Protein AF-A0A9E1UQ75-F1 (afdb_monomer_lite)

Sequence (267 aa):
GDRTPFYSMSYWTMFTHRLVRDGRNGRGNSAPRSVGASASPLMKVLAGHQGRVKVSKREKRIVRLWIESGAAYPGTYGALGSGMVAVKYPQETMKRRCASCHTAREKSYRNVKKNAFYYQFGTRKPPQPLLDDPNDIILLRHLAYFQLGESRLYQSLCNMDHPEESLLLLAPLAKSAGGLQLCGGQPVFQSKSDPDYQRILRTIQAAAQELRDKKRFDMPGFRPNRFYIREMQNYGLLPADLTPATPVDPYATDQAYWETFRYLPKQ

Foldseek 3Di:
DFDFLQAGLVVCVCQLQQQAFQPLADDDPDDPQCGAPSVGVVLVCLVPPPDPDNQDPVNSVVVRVCSVVRVDRDPFPLQVVALRFFQDAPQVLCCVLACVQFFDPDDAPPLDDPPAGWGHDPDFDDTDGQDGDPPPPSVVCCVVNPHGNHDDRCSSQAGLVDRCNRVVLQCQEDVVQVHDVNRPNHHSHPHCPPPSSVVRSVSSPVSSVVSVVRDGLVDPQHDGDPVLQVVLVVVVLDPPPDDPPDGDDRNVSVVVVVVVVDDDDDD

pLDDT: mean 92.67, std 6.37, range [63.53, 98.88]

Secondary structure (DSSP, 8-state):
--B-SSSBHHHHHHHHTT---SSTTSSS-PPTTSSSGGG-HHHHHHHH--SS-PPPHHHHHHHHHHHHTT--S-SSGGGTTSS-------HHHHHHHHHHHHB-SS--SSSPPTTPPEE--SSPSSPEE----TT-HHHHHHHHTPPTTSPPPGGGG--SSSGGG-HHHHTTB-GGGT----STTS-SBSSTT-HHHHHHHHHHHHHHHHHHHH--TTSTT----HHHHHHHHHTTSS-TT--TTS---HHHHHHHHHHTT------

Structure (mmCIF, N/CA/C/O backbone):
data_AF-A0A9E1UQ75-F1
#
_entry.id   AF-A0A9E1UQ75-F1
#
loop_
_atom_site.group_PDB
_atom_site.id
_atom_site.type_symbol
_atom_site.label_atom_id
_atom_site.label_alt_id
_atom_site.label_comp_id
_atom_site.label_asym_id
_atom_site.label_entity_id
_atom_site.label_seq_id
_atom_site.pdbx_PDB_ins_code
_atom_site.Cartn_x
_atom_site.Cartn_y
_atom_site.Cartn_z
_atom_site.occupancy
_atom_site.B_iso_or_equiv
_atom_site.auth_seq_id
_atom_site.auth_comp_id
_atom_site.auth_asym_id
_atom_site.auth_atom_id
_atom_site.pdbx_PDB_model_num
ATOM 1 N N . GLY A 1 1 ? 4.000 -11.512 0.548 1.00 86.19 1 GLY A N 1
ATOM 2 C CA . GLY A 1 1 ? 2.953 -11.101 1.492 1.00 86.19 1 GLY A CA 1
ATOM 3 C C . GLY A 1 1 ? 1.861 -10.430 0.711 1.00 86.19 1 GLY A C 1
ATOM 4 O O . GLY A 1 1 ? 2.165 -9.860 -0.334 1.00 86.19 1 GLY A O 1
ATOM 5 N N . ASP A 1 2 ? 0.644 -10.516 1.220 1.00 96.12 2 ASP A N 1
ATOM 6 C CA . ASP A 1 2 ? -0.557 -10.202 0.457 1.00 96.12 2 ASP A CA 1
ATOM 7 C C . ASP A 1 2 ? -0.620 -8.759 -0.040 1.00 96.12 2 ASP A C 1
ATOM 9 O O . ASP A 1 2 ? 0.030 -7.844 0.489 1.00 96.12 2 ASP A O 1
ATOM 13 N N . ARG A 1 3 ? -1.409 -8.552 -1.088 1.00 96.81 3 ARG A N 1
ATOM 14 C CA . ARG A 1 3 ? -1.596 -7.265 -1.748 1.00 96.81 3 ARG A CA 1
ATOM 15 C C . ARG A 1 3 ? -2.565 -6.393 -0.957 1.00 96.81 3 ARG A C 1
ATOM 17 O O . ARG A 1 3 ? -3.625 -6.834 -0.535 1.00 96.81 3 ARG A O 1
ATOM 24 N N . THR A 1 4 ? -2.212 -5.121 -0.810 1.00 96.44 4 THR A N 1
ATOM 25 C CA . THR A 1 4 ? -3.160 -4.040 -0.492 1.00 96.44 4 THR A CA 1
ATOM 26 C C . THR A 1 4 ? -3.390 -3.204 -1.760 1.00 96.44 4 THR A C 1
ATOM 28 O O . THR A 1 4 ? -2.632 -3.369 -2.727 1.00 96.44 4 THR A O 1
ATOM 31 N N . PRO A 1 5 ? -4.359 -2.271 -1.759 1.00 95.69 5 PRO A N 1
ATOM 32 C CA . PRO A 1 5 ? -4.658 -1.360 -2.869 1.00 95.69 5 PRO A CA 1
ATOM 33 C C . PRO A 1 5 ? -3.465 -0.703 -3.578 1.00 95.69 5 PRO A C 1
ATOM 35 O O . PRO A 1 5 ? -3.510 -0.500 -4.789 1.00 95.69 5 PRO A O 1
ATOM 38 N N . PHE A 1 6 ? -2.393 -0.376 -2.843 1.00 92.88 6 PHE A N 1
ATOM 39 C CA . PHE A 1 6 ? -1.239 0.362 -3.384 1.00 92.88 6 PHE A CA 1
ATOM 40 C C . PHE A 1 6 ? 0.079 -0.405 -3.262 1.00 92.88 6 PHE A C 1
ATOM 42 O O . PHE A 1 6 ? 0.804 -0.541 -4.243 1.00 92.88 6 PHE A O 1
ATOM 49 N N . TYR A 1 7 ? 0.373 -0.945 -2.075 1.00 93.69 7 TYR A N 1
ATOM 50 C CA . TYR A 1 7 ? 1.593 -1.715 -1.798 1.00 93.69 7 TYR A CA 1
ATOM 51 C C . TYR A 1 7 ? 1.257 -3.090 -1.215 1.00 93.69 7 TYR A C 1
ATOM 53 O O . TYR A 1 7 ? 0.100 -3.383 -0.927 1.00 93.69 7 TYR A O 1
ATOM 61 N N . SER A 1 8 ? 2.239 -3.958 -1.001 1.00 95.00 8 SER A N 1
ATOM 62 C CA . SER A 1 8 ? 2.000 -5.193 -0.247 1.00 95.00 8 SER A CA 1
ATOM 63 C C . SER A 1 8 ? 1.909 -4.914 1.255 1.00 95.00 8 SER A C 1
ATOM 65 O O . SER A 1 8 ? 2.477 -3.944 1.768 1.00 95.00 8 SER A O 1
ATOM 67 N N . MET A 1 9 ? 1.235 -5.801 1.984 1.00 95.00 9 MET A N 1
ATOM 68 C CA . MET A 1 9 ? 1.159 -5.777 3.448 1.00 95.00 9 MET A CA 1
ATOM 69 C C . MET A 1 9 ? 2.552 -5.801 4.086 1.00 95.00 9 MET A C 1
ATOM 71 O O . MET A 1 9 ? 2.808 -5.110 5.075 1.00 95.00 9 MET A O 1
ATOM 75 N N . SER A 1 10 ? 3.481 -6.558 3.495 1.00 93.25 10 SER A N 1
ATOM 76 C CA . SER A 1 10 ? 4.871 -6.638 3.952 1.00 93.25 10 SER A CA 1
ATOM 77 C C . SER A 1 10 ? 5.616 -5.315 3.750 1.00 93.25 10 SER A C 1
ATOM 79 O O . SER A 1 10 ? 6.333 -4.886 4.654 1.00 93.25 10 SER A O 1
ATOM 81 N N . TYR A 1 11 ? 5.412 -4.636 2.614 1.00 93.81 11 TYR A N 1
ATOM 82 C CA . TYR A 1 11 ? 6.004 -3.318 2.375 1.00 93.81 11 TYR A CA 1
ATOM 83 C C . TYR A 1 11 ? 5.466 -2.295 3.379 1.00 93.81 11 TYR A C 1
ATOM 85 O O . TYR A 1 11 ? 6.245 -1.671 4.092 1.00 93.81 11 TYR A O 1
ATOM 93 N N . TRP A 1 12 ? 4.143 -2.198 3.552 1.00 93.12 12 TRP A N 1
ATOM 94 C CA . TRP A 1 12 ? 3.568 -1.314 4.572 1.00 93.12 12 TRP A CA 1
ATOM 95 C C . TRP A 1 12 ? 4.116 -1.602 5.970 1.00 93.12 12 TRP A C 1
ATOM 97 O O . TRP A 1 12 ? 4.528 -0.678 6.666 1.00 93.12 12 TRP A O 1
ATOM 107 N N . THR A 1 13 ? 4.197 -2.874 6.361 1.00 92.00 13 THR A N 1
ATOM 108 C CA . THR A 1 13 ? 4.739 -3.277 7.665 1.00 92.00 13 THR A CA 1
ATOM 109 C C . THR A 1 13 ? 6.172 -2.782 7.864 1.00 92.00 13 THR A C 1
ATOM 111 O O . THR A 1 13 ? 6.457 -2.149 8.881 1.00 92.00 13 THR A O 1
ATOM 114 N N . MET A 1 14 ? 7.072 -2.992 6.896 1.00 92.00 14 MET A N 1
ATOM 115 C CA . MET A 1 14 ? 8.464 -2.535 7.019 1.00 92.00 14 MET A CA 1
ATOM 116 C C . MET A 1 14 ? 8.563 -1.024 7.256 1.00 92.00 14 MET A C 1
ATOM 118 O O . MET A 1 14 ? 9.338 -0.571 8.100 1.00 92.00 14 MET A O 1
ATOM 122 N N . PHE A 1 15 ? 7.747 -0.245 6.552 1.00 90.19 15 PHE A N 1
ATOM 123 C CA . PHE A 1 15 ? 7.820 1.213 6.550 1.00 90.19 15 PHE A CA 1
ATOM 124 C C . PHE A 1 15 ? 7.085 1.845 7.746 1.00 90.19 15 PHE A C 1
ATOM 126 O O . PHE A 1 15 ? 7.605 2.755 8.397 1.00 90.19 15 PHE A O 1
ATOM 133 N N . THR A 1 16 ? 5.926 1.307 8.133 1.00 89.56 16 THR A N 1
ATOM 134 C CA . THR A 1 16 ? 5.195 1.716 9.347 1.00 89.56 16 THR A CA 1
ATOM 135 C C . THR A 1 16 ? 5.951 1.366 10.634 1.00 89.56 16 THR A C 1
ATOM 137 O O . THR A 1 16 ? 5.783 2.042 11.650 1.00 89.56 16 THR A O 1
ATOM 140 N N . HIS A 1 17 ? 6.810 0.345 10.611 1.00 90.81 17 HIS A N 1
ATOM 141 C CA . HIS A 1 17 ? 7.647 -0.039 11.753 1.00 90.81 17 HIS A CA 1
ATOM 142 C C . HIS A 1 17 ? 9.096 0.465 11.664 1.00 90.81 17 HIS A C 1
ATOM 144 O O . HIS A 1 17 ? 9.914 0.088 12.500 1.00 90.81 17 HIS A O 1
ATOM 150 N N . ARG A 1 18 ? 9.418 1.350 10.705 1.00 91.00 18 ARG A N 1
ATOM 151 C CA . ARG A 1 18 ? 10.757 1.959 10.547 1.00 91.00 18 ARG A CA 1
ATOM 152 C C . ARG A 1 18 ? 11.891 0.927 10.419 1.00 91.00 18 ARG A C 1
ATOM 154 O O . ARG A 1 18 ? 12.998 1.153 10.904 1.00 91.00 18 ARG A O 1
ATOM 161 N N . LEU A 1 19 ? 11.625 -0.213 9.778 1.00 93.19 19 LEU A N 1
ATOM 162 C CA . LEU A 1 19 ? 12.628 -1.266 9.574 1.00 93.19 19 LEU A CA 1
ATOM 163 C C . LEU A 1 19 ? 13.651 -0.905 8.489 1.00 93.19 19 LEU A C 1
ATOM 165 O O . LEU A 1 19 ? 14.758 -1.443 8.488 1.00 93.19 19 LEU A O 1
ATOM 169 N N . VAL A 1 20 ? 13.300 0.022 7.602 1.00 93.44 20 VAL A N 1
ATOM 170 C CA . VAL A 1 20 ? 14.161 0.558 6.543 1.00 93.44 20 VAL A CA 1
ATOM 171 C C . VAL A 1 20 ? 14.475 2.020 6.854 1.00 93.44 20 VAL A C 1
ATOM 173 O O . VAL A 1 20 ? 13.600 2.745 7.311 1.00 93.44 20 VAL A O 1
ATOM 176 N N . ARG A 1 21 ? 15.714 2.465 6.631 1.00 90.56 21 ARG A N 1
ATOM 177 C CA . ARG A 1 21 ? 16.134 3.868 6.745 1.00 90.56 21 ARG A CA 1
ATOM 178 C C . ARG A 1 21 ? 16.587 4.385 5.381 1.00 90.56 21 ARG A C 1
ATOM 180 O O . ARG A 1 21 ? 17.756 4.283 5.053 1.00 90.56 21 ARG A O 1
ATOM 187 N N . ASP A 1 22 ? 15.686 4.954 4.596 1.00 86.19 22 ASP A N 1
ATOM 188 C CA . ASP A 1 22 ? 15.919 5.337 3.189 1.00 86.19 22 ASP A CA 1
ATOM 189 C C . ASP A 1 22 ? 15.825 6.853 2.934 1.00 86.19 22 ASP A C 1
ATOM 191 O O . ASP A 1 22 ? 15.572 7.299 1.822 1.00 86.19 22 ASP A O 1
ATOM 195 N N . GLY A 1 23 ? 15.951 7.662 3.987 1.00 80.31 23 GLY A N 1
ATOM 196 C CA . GLY A 1 23 ? 15.811 9.119 3.901 1.00 80.31 23 GLY A CA 1
ATOM 197 C C . GLY A 1 23 ? 14.401 9.644 4.183 1.00 80.31 23 GLY A C 1
ATOM 198 O O . GLY A 1 23 ? 14.281 10.769 4.657 1.00 80.31 23 GLY A O 1
ATOM 199 N N . ARG A 1 24 ? 13.338 8.824 4.103 1.00 79.44 24 ARG A N 1
ATOM 200 C CA . ARG A 1 24 ? 11.961 9.208 4.525 1.00 79.44 24 ARG A CA 1
ATOM 201 C C . ARG A 1 24 ? 11.759 9.254 6.049 1.00 79.44 24 ARG A C 1
ATOM 203 O O . ARG A 1 24 ? 10.650 9.126 6.565 1.00 79.44 24 ARG A O 1
ATOM 210 N N . ASN A 1 25 ? 12.856 9.348 6.792 1.00 70.50 25 ASN A N 1
ATOM 211 C CA . ASN A 1 25 ? 12.904 9.250 8.250 1.00 70.50 25 ASN A CA 1
ATOM 212 C C . ASN A 1 25 ? 13.083 10.608 8.934 1.00 70.50 25 ASN A C 1
ATOM 214 O O . ASN A 1 25 ? 13.113 10.661 10.163 1.00 70.50 25 ASN A O 1
ATOM 218 N N . GLY A 1 26 ? 13.237 11.681 8.159 1.00 73.25 26 GLY A N 1
ATOM 219 C CA . GLY A 1 26 ? 13.533 13.019 8.650 1.00 73.25 26 GLY A CA 1
ATOM 220 C C . GLY A 1 26 ? 13.663 14.025 7.506 1.00 73.25 26 GLY A C 1
ATOM 221 O O . GLY A 1 26 ? 13.486 13.685 6.341 1.00 73.25 26 GLY A O 1
ATOM 222 N N . ARG A 1 27 ? 13.970 15.280 7.845 1.00 73.06 27 ARG A N 1
ATOM 223 C CA . ARG A 1 27 ? 14.024 16.413 6.900 1.00 73.06 27 ARG A CA 1
ATOM 224 C C . ARG A 1 27 ? 15.446 16.733 6.398 1.00 73.06 27 ARG A C 1
ATOM 226 O O . ARG A 1 27 ? 15.743 17.886 6.116 1.00 73.06 27 ARG A O 1
ATOM 233 N N . GLY A 1 28 ? 16.318 15.727 6.284 1.00 76.75 28 GLY A N 1
ATOM 234 C CA . GLY A 1 28 ? 17.724 15.900 5.883 1.00 76.75 28 GLY A CA 1
ATOM 235 C C . GLY A 1 28 ? 18.680 16.180 7.054 1.00 76.75 28 GLY A C 1
ATOM 236 O O . GLY A 1 28 ? 18.332 15.919 8.205 1.00 76.75 28 GLY A O 1
ATOM 237 N N . ASN A 1 29 ? 19.902 16.640 6.741 1.00 83.12 29 ASN A N 1
ATOM 238 C CA . ASN A 1 29 ? 21.007 16.928 7.680 1.00 83.12 29 ASN A CA 1
ATOM 239 C C . ASN A 1 29 ? 21.249 15.835 8.741 1.00 83.12 29 ASN A C 1
ATOM 241 O O . ASN A 1 29 ? 21.458 16.099 9.924 1.00 83.12 29 ASN A O 1
ATOM 245 N N . SER A 1 30 ? 21.121 14.576 8.330 1.00 83.12 30 SER A N 1
ATOM 246 C CA . SER A 1 30 ? 21.248 13.446 9.244 1.00 83.12 30 SER A CA 1
ATOM 247 C C . SER A 1 30 ? 22.724 13.142 9.496 1.00 83.12 30 SER A C 1
ATOM 249 O O . SER A 1 30 ? 23.544 13.246 8.584 1.00 83.12 30 SER A O 1
ATOM 251 N N . ALA A 1 31 ? 23.066 12.747 10.724 1.00 87.75 31 ALA A N 1
ATOM 252 C CA . ALA A 1 31 ? 24.440 12.397 11.075 1.00 87.75 31 ALA A CA 1
ATOM 253 C C . ALA A 1 31 ? 24.991 11.292 10.145 1.00 87.75 31 ALA A C 1
ATOM 255 O O . ALA A 1 31 ? 24.220 10.442 9.676 1.00 87.75 31 ALA A O 1
ATOM 256 N N . PRO A 1 32 ? 26.310 11.238 9.897 1.00 87.75 32 PRO A N 1
ATOM 257 C CA . PRO A 1 32 ? 26.908 10.150 9.130 1.00 87.75 32 PRO A CA 1
ATOM 258 C C . PRO A 1 32 ? 26.452 8.770 9.635 1.00 87.75 32 PRO A C 1
ATOM 260 O O . PRO A 1 32 ? 26.370 8.538 10.840 1.00 87.75 32 PRO A O 1
ATOM 263 N N . ARG A 1 33 ? 26.152 7.844 8.711 1.00 86.56 33 ARG A N 1
ATOM 264 C CA . ARG A 1 33 ? 25.681 6.466 8.998 1.00 86.56 33 ARG A CA 1
ATOM 265 C C . ARG A 1 33 ? 24.340 6.358 9.748 1.00 86.56 33 ARG A C 1
ATOM 267 O O . ARG A 1 33 ? 24.049 5.318 10.331 1.00 86.56 33 ARG A O 1
ATOM 274 N N . SER A 1 34 ? 23.501 7.394 9.708 1.00 89.06 34 SER A N 1
ATOM 275 C CA . SER A 1 34 ? 22.129 7.353 10.254 1.00 89.06 34 SER A CA 1
ATOM 276 C C . SER A 1 34 ? 21.039 7.035 9.211 1.00 89.06 34 SER A C 1
ATOM 278 O O . SER A 1 34 ? 19.859 6.925 9.551 1.00 89.06 34 SER A O 1
ATOM 280 N N . VAL A 1 35 ? 21.436 6.824 7.952 1.00 89.62 35 VAL A N 1
ATOM 281 C CA . VAL A 1 35 ? 20.590 6.425 6.817 1.00 89.62 35 VAL A CA 1
ATOM 282 C C . VAL A 1 35 ? 21.244 5.263 6.055 1.00 89.62 35 VAL A C 1
ATOM 284 O O . VAL A 1 35 ? 22.413 4.940 6.279 1.00 89.62 35 VAL A O 1
ATOM 287 N N . GLY A 1 36 ? 20.484 4.604 5.188 1.00 92.00 36 GLY A N 1
ATOM 288 C CA . GLY A 1 36 ? 20.915 3.459 4.397 1.00 92.00 36 GLY A CA 1
ATOM 289 C C . GLY A 1 36 ? 20.804 2.139 5.156 1.00 92.00 36 GLY A C 1
ATOM 290 O O . GLY A 1 36 ? 20.221 2.032 6.246 1.00 92.00 36 GLY A O 1
ATOM 291 N N . ALA A 1 37 ? 21.384 1.088 4.586 1.00 93.56 37 ALA A N 1
ATOM 292 C CA . ALA A 1 37 ? 21.300 -0.261 5.128 1.00 93.56 37 ALA A CA 1
ATOM 293 C C . ALA A 1 37 ? 22.014 -0.388 6.480 1.00 93.56 37 ALA A C 1
ATOM 295 O O . ALA A 1 37 ? 21.573 -1.156 7.333 1.00 93.56 37 ALA A O 1
ATOM 296 N N . SER A 1 38 ? 23.085 0.381 6.701 1.00 91.50 38 SER A N 1
ATOM 297 C CA . SER A 1 38 ? 23.824 0.387 7.975 1.00 91.50 38 SER A CA 1
ATOM 298 C C . SER A 1 38 ? 22.961 0.823 9.167 1.00 91.50 38 SER A C 1
ATOM 300 O O . SER A 1 38 ? 23.088 0.264 10.257 1.00 91.50 38 SER A O 1
ATOM 302 N N . ALA A 1 39 ? 22.032 1.756 8.942 1.00 92.44 39 ALA A N 1
ATOM 303 C CA . ALA A 1 39 ? 21.110 2.270 9.950 1.00 92.44 39 ALA A CA 1
ATOM 304 C C . ALA A 1 39 ? 19.769 1.514 10.005 1.00 92.44 39 ALA A C 1
ATOM 306 O O . ALA A 1 39 ? 18.950 1.770 10.889 1.00 92.44 39 ALA A O 1
ATOM 307 N N . SER A 1 40 ? 19.517 0.603 9.061 1.00 94.75 40 SER A N 1
ATOM 308 C CA . SER A 1 40 ? 18.230 -0.080 8.906 1.00 94.75 40 SER A CA 1
ATOM 309 C C . SER A 1 40 ? 18.101 -1.287 9.847 1.00 94.75 40 SER A C 1
ATOM 311 O O . SER A 1 40 ? 18.856 -2.254 9.693 1.00 94.75 40 SER A O 1
ATOM 313 N N . PRO A 1 41 ? 17.121 -1.310 10.779 1.00 94.38 41 PRO A N 1
ATOM 314 C CA . PRO A 1 41 ? 16.883 -2.463 11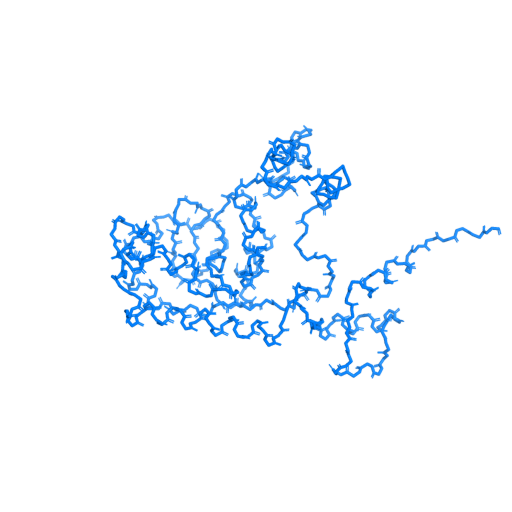.654 1.00 94.38 41 PRO A CA 1
ATOM 315 C C . PRO A 1 41 ? 16.673 -3.782 10.904 1.00 94.38 41 PRO A C 1
ATOM 317 O O . PRO A 1 41 ? 17.064 -4.835 11.406 1.00 94.38 41 PRO A O 1
ATOM 320 N N . LEU A 1 42 ? 16.130 -3.732 9.682 1.00 93.44 42 LEU A N 1
ATOM 321 C CA . LEU A 1 42 ? 15.946 -4.899 8.821 1.00 93.44 42 LEU A CA 1
ATOM 322 C C . LEU A 1 42 ? 17.242 -5.702 8.630 1.00 93.44 42 LEU A C 1
ATOM 324 O O . LEU A 1 42 ? 17.209 -6.929 8.659 1.00 93.44 42 LEU A O 1
ATOM 328 N N . MET A 1 43 ? 18.400 -5.043 8.515 1.00 93.38 43 MET A N 1
ATOM 329 C CA . MET A 1 43 ? 19.674 -5.749 8.338 1.00 93.38 43 MET A CA 1
ATOM 330 C C . MET A 1 43 ? 20.085 -6.540 9.584 1.00 93.38 43 MET A C 1
ATOM 332 O O . MET A 1 43 ? 20.677 -7.611 9.455 1.00 93.38 43 MET A O 1
ATOM 336 N N . LYS A 1 44 ? 19.731 -6.055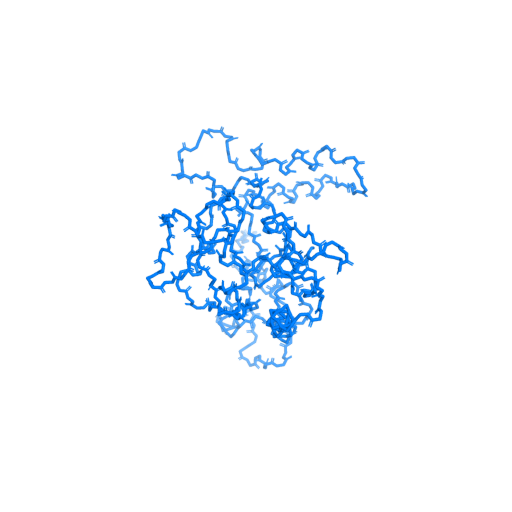 10.783 1.00 89.94 44 LYS A N 1
ATOM 337 C CA . LYS A 1 44 ? 19.941 -6.787 12.042 1.00 89.94 44 LYS A CA 1
ATOM 338 C C . LYS A 1 44 ? 19.002 -7.983 12.138 1.00 89.94 44 LYS A C 1
ATOM 340 O O . LYS A 1 44 ? 19.452 -9.069 12.488 1.00 89.94 44 LYS A O 1
ATOM 345 N N . VAL A 1 45 ? 17.735 -7.802 11.751 1.00 88.88 45 VAL A N 1
ATOM 346 C CA . VAL A 1 45 ? 16.759 -8.899 11.670 1.00 88.88 45 VAL A CA 1
ATOM 347 C C . VAL A 1 45 ? 17.289 -10.001 10.753 1.00 88.88 45 VAL A C 1
ATOM 349 O O . VAL A 1 45 ? 17.367 -11.142 11.180 1.00 88.88 45 VAL A O 1
ATOM 352 N N . LEU A 1 46 ? 17.756 -9.673 9.546 1.00 88.56 46 LEU A N 1
ATOM 353 C CA . LEU A 1 46 ? 18.300 -10.657 8.596 1.00 88.56 46 LEU A CA 1
ATOM 354 C C . LEU A 1 46 ? 19.616 -11.310 9.050 1.00 88.56 46 LEU A C 1
ATOM 356 O O . LEU A 1 46 ? 19.934 -12.423 8.628 1.00 88.56 46 LEU A O 1
ATOM 360 N N . ALA A 1 47 ? 20.417 -10.620 9.864 1.00 83.69 47 ALA A N 1
ATOM 361 C CA . ALA A 1 47 ? 21.649 -11.174 10.419 1.00 83.69 47 ALA A CA 1
ATOM 362 C C . ALA A 1 47 ? 21.369 -12.165 11.557 1.00 83.69 47 ALA A C 1
ATOM 364 O O . ALA A 1 47 ? 21.990 -13.223 11.592 1.00 83.69 47 ALA A O 1
ATOM 365 N N . GLY A 1 48 ? 20.436 -11.820 12.450 1.00 75.12 48 GLY A N 1
ATOM 366 C CA . GLY A 1 48 ? 20.074 -12.605 13.631 1.00 75.12 48 GLY A CA 1
ATOM 367 C C . GLY A 1 48 ? 18.909 -13.574 13.429 1.00 75.12 48 GLY A C 1
ATOM 368 O O . GLY A 1 48 ? 18.532 -14.257 14.377 1.00 75.12 48 GLY A O 1
ATOM 369 N N . HIS A 1 49 ? 18.312 -13.644 12.235 1.00 73.94 49 HIS A N 1
ATOM 370 C CA . HIS A 1 49 ? 17.221 -14.578 11.972 1.00 73.94 49 HIS A CA 1
ATOM 371 C C . HIS A 1 49 ? 17.751 -16.017 11.969 1.00 73.94 49 HIS A C 1
ATOM 373 O O . HIS A 1 49 ? 18.308 -16.490 10.982 1.00 73.94 49 HIS A O 1
ATOM 379 N N . GLN A 1 50 ? 17.561 -16.707 13.092 1.00 63.53 50 GLN A N 1
ATOM 380 C CA . GLN A 1 50 ? 17.817 -18.143 13.255 1.00 63.53 50 GLN A CA 1
ATOM 381 C C . GLN A 1 50 ? 16.557 -18.989 12.994 1.00 63.53 50 GLN A C 1
ATOM 383 O O . GLN A 1 50 ? 16.529 -20.179 13.289 1.00 63.53 50 GLN A O 1
ATOM 388 N N . GLY A 1 51 ? 15.490 -18.358 12.488 1.00 65.81 51 GLY A N 1
ATOM 389 C CA . GLY A 1 51 ? 14.213 -19.002 12.207 1.00 65.81 51 GLY A CA 1
ATOM 390 C C . GLY A 1 51 ? 14.230 -19.868 10.944 1.00 65.81 51 GLY A C 1
ATOM 391 O O . GLY A 1 51 ? 15.269 -20.297 10.449 1.00 65.81 51 GLY A O 1
ATOM 392 N N . ARG A 1 52 ? 13.038 -20.108 10.392 1.00 68.00 52 ARG A N 1
ATOM 393 C CA . ARG A 1 52 ? 12.800 -21.058 9.288 1.00 68.00 52 ARG A CA 1
ATOM 394 C C . ARG A 1 52 ? 13.450 -20.676 7.949 1.00 68.00 52 ARG A C 1
ATOM 396 O O . ARG A 1 52 ? 13.479 -21.507 7.050 1.00 68.00 52 ARG A O 1
ATOM 403 N N . VAL A 1 53 ? 13.944 -19.446 7.791 1.00 74.38 53 VAL A N 1
ATOM 404 C CA . VAL A 1 53 ? 14.496 -18.948 6.521 1.00 74.38 53 VAL A CA 1
ATOM 405 C C . VAL A 1 53 ? 15.977 -18.621 6.680 1.00 74.38 53 VAL A C 1
ATOM 407 O O . VAL A 1 53 ? 16.349 -17.705 7.410 1.00 74.38 53 VAL A O 1
ATOM 410 N N . LYS A 1 54 ? 16.841 -19.339 5.959 1.00 79.88 54 LYS A N 1
ATOM 411 C CA . LYS A 1 54 ? 18.264 -18.996 5.848 1.00 79.88 54 LYS A CA 1
ATOM 412 C C . LYS A 1 54 ? 18.460 -18.059 4.664 1.00 79.88 54 LYS A C 1
ATOM 414 O O . LYS A 1 54 ? 18.174 -18.431 3.536 1.00 79.88 54 LYS A O 1
ATOM 419 N N . VAL A 1 55 ? 18.984 -16.864 4.925 1.00 86.31 55 VAL A N 1
ATOM 420 C CA . VAL A 1 55 ? 19.255 -15.864 3.883 1.00 86.31 55 VAL A CA 1
ATOM 421 C C . VAL A 1 55 ? 20.728 -15.931 3.490 1.00 86.31 55 VAL A C 1
ATOM 423 O O . VAL A 1 55 ? 21.619 -15.711 4.321 1.00 86.31 55 VAL A O 1
ATOM 426 N N . SER A 1 56 ? 20.993 -16.232 2.223 1.00 89.69 56 SER A N 1
ATOM 427 C CA . SER A 1 56 ? 22.337 -16.328 1.656 1.00 89.69 56 SER A CA 1
ATOM 428 C C . SER A 1 56 ? 23.078 -14.986 1.688 1.00 89.69 56 SER A C 1
ATOM 430 O O . SER A 1 56 ? 22.494 -13.904 1.808 1.00 89.69 56 SER A O 1
ATOM 432 N N . LYS A 1 57 ? 24.408 -15.029 1.518 1.00 91.19 57 LYS A N 1
ATOM 433 C CA . LYS A 1 57 ? 25.224 -13.809 1.374 1.00 91.19 57 LYS A CA 1
ATOM 434 C C . LYS A 1 57 ? 24.747 -12.939 0.201 1.00 91.19 57 LYS A C 1
ATOM 436 O O . LYS A 1 57 ? 24.773 -11.713 0.310 1.00 91.19 57 LYS A O 1
ATOM 441 N N . ARG A 1 58 ? 24.299 -13.563 -0.898 1.00 94.81 58 ARG A N 1
ATOM 442 C CA . ARG A 1 58 ? 23.785 -12.869 -2.087 1.00 94.81 58 ARG A CA 1
ATOM 443 C C . ARG A 1 58 ? 22.468 -12.158 -1.789 1.00 94.81 58 ARG A C 1
ATOM 445 O O . ARG A 1 58 ? 22.364 -10.970 -2.064 1.00 94.81 58 ARG A O 1
ATOM 452 N N . GLU A 1 59 ? 21.503 -12.828 -1.171 1.00 92.81 59 GLU A N 1
ATOM 453 C CA . GLU A 1 59 ? 20.212 -12.216 -0.821 1.00 92.81 59 GLU A CA 1
ATOM 454 C C . GLU A 1 59 ? 20.373 -11.081 0.197 1.00 92.81 59 GLU A C 1
ATOM 456 O O . GLU A 1 59 ? 19.792 -10.012 0.025 1.00 92.81 59 GLU A O 1
ATOM 461 N N . LYS A 1 60 ? 21.249 -11.241 1.202 1.00 92.62 60 LYS A N 1
ATOM 462 C CA . LYS A 1 60 ? 21.597 -10.147 2.129 1.00 92.62 60 LYS A CA 1
ATOM 463 C C . LYS A 1 60 ? 22.171 -8.936 1.390 1.00 92.62 60 LYS A C 1
ATOM 465 O O . LYS A 1 60 ? 21.879 -7.798 1.759 1.00 92.62 60 LYS A O 1
ATOM 470 N N . ARG A 1 61 ? 22.983 -9.167 0.352 1.00 95.12 61 ARG A N 1
ATOM 471 C CA . ARG A 1 61 ? 23.520 -8.100 -0.503 1.00 95.12 61 ARG A CA 1
ATOM 472 C C . ARG A 1 61 ? 22.424 -7.440 -1.337 1.00 95.12 61 ARG A C 1
ATOM 474 O O . ARG A 1 61 ? 22.424 -6.219 -1.417 1.00 95.12 61 ARG A O 1
ATOM 481 N N . ILE A 1 62 ? 21.488 -8.210 -1.892 1.00 95.31 62 ILE A N 1
ATOM 482 C CA . ILE A 1 62 ? 20.338 -7.674 -2.634 1.00 95.31 62 ILE A CA 1
ATOM 483 C C . ILE A 1 62 ? 19.507 -6.760 -1.733 1.00 95.31 62 ILE A C 1
ATOM 485 O O . ILE A 1 62 ? 19.267 -5.619 -2.104 1.00 95.31 62 ILE A O 1
ATOM 489 N N . VAL A 1 63 ? 19.143 -7.203 -0.523 1.00 94.62 63 VAL A N 1
ATOM 490 C CA . VAL A 1 63 ? 18.366 -6.362 0.405 1.00 94.62 63 VAL A CA 1
ATOM 491 C C . VAL A 1 63 ? 19.138 -5.102 0.793 1.00 94.62 63 VAL A C 1
ATOM 493 O O . VAL A 1 63 ? 18.563 -4.018 0.815 1.00 94.62 63 VAL A O 1
ATOM 496 N N . ARG A 1 64 ? 20.446 -5.219 1.056 1.00 95.25 64 ARG A N 1
ATOM 497 C CA . ARG A 1 64 ? 21.300 -4.056 1.321 1.00 95.25 64 ARG A CA 1
ATOM 498 C C . ARG A 1 64 ? 21.236 -3.053 0.170 1.00 95.25 64 ARG A C 1
ATOM 500 O O . ARG A 1 64 ? 20.918 -1.900 0.414 1.00 95.25 64 ARG A O 1
ATOM 507 N N . LEU A 1 65 ? 21.512 -3.490 -1.057 1.00 95.62 65 LEU A N 1
ATOM 508 C CA . LEU A 1 65 ? 21.537 -2.611 -2.230 1.00 95.62 65 LEU A CA 1
ATOM 509 C C . LEU A 1 65 ? 20.156 -2.034 -2.551 1.00 95.62 65 LEU A C 1
ATOM 511 O O . LEU A 1 65 ? 20.060 -0.867 -2.908 1.00 95.62 65 LEU A O 1
ATOM 515 N N . TRP A 1 66 ? 19.088 -2.804 -2.341 1.00 95.19 66 TRP A N 1
ATOM 516 C CA . TRP A 1 66 ? 17.720 -2.305 -2.443 1.00 95.19 66 TRP A CA 1
ATOM 517 C C . TRP A 1 66 ? 17.473 -1.133 -1.480 1.00 95.19 66 TRP A C 1
ATOM 519 O O . TRP A 1 66 ? 16.944 -0.108 -1.906 1.00 95.19 66 TRP A O 1
ATOM 529 N N . ILE A 1 67 ? 17.928 -1.221 -0.222 1.00 95.06 67 ILE A N 1
ATOM 530 C CA . ILE A 1 67 ? 17.851 -0.096 0.727 1.00 95.06 67 ILE A CA 1
ATOM 531 C C . ILE A 1 67 ? 18.669 1.102 0.230 1.00 95.06 67 ILE A C 1
ATOM 533 O O . ILE A 1 67 ? 18.154 2.218 0.239 1.00 95.06 67 ILE A O 1
ATOM 537 N N . GLU A 1 68 ? 19.910 0.882 -0.217 1.00 92.38 68 GLU A N 1
ATOM 538 C CA . GLU A 1 68 ? 20.775 1.966 -0.715 1.00 92.38 68 GLU A CA 1
ATOM 539 C C . GLU A 1 68 ? 20.195 2.654 -1.965 1.00 92.38 68 GLU A C 1
ATOM 541 O O . GLU A 1 68 ? 20.402 3.844 -2.166 1.00 92.38 68 GLU A O 1
ATOM 546 N N . SER A 1 69 ? 19.406 1.936 -2.770 1.00 91.50 69 SER A N 1
ATOM 547 C CA . SER A 1 69 ? 18.700 2.483 -3.938 1.00 91.50 69 SER A CA 1
ATOM 548 C C . SER A 1 69 ? 17.384 3.209 -3.609 1.00 91.50 69 SER A C 1
ATOM 550 O O . SER A 1 69 ? 16.619 3.544 -4.509 1.00 91.50 69 SER A O 1
ATOM 552 N N . GLY A 1 70 ? 17.081 3.436 -2.326 1.00 89.69 70 GLY A N 1
ATOM 553 C CA . GLY A 1 70 ? 15.862 4.127 -1.888 1.00 89.69 70 GLY A CA 1
ATOM 554 C C . GLY A 1 70 ? 14.664 3.210 -1.622 1.00 89.69 70 GLY A C 1
ATOM 555 O O . GLY A 1 70 ? 13.551 3.694 -1.420 1.00 89.69 70 GLY A O 1
ATOM 556 N N . ALA A 1 71 ? 14.875 1.88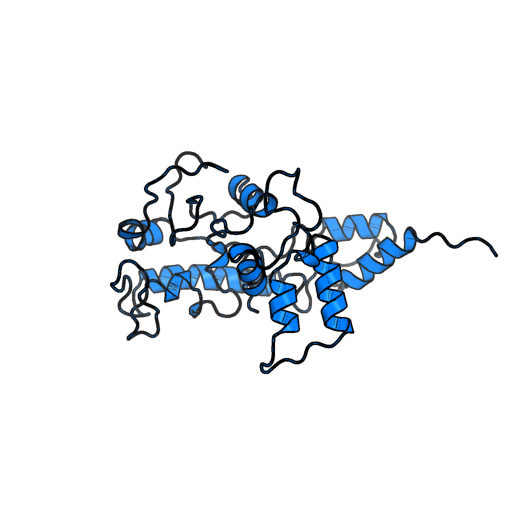9 -1.593 1.00 92.94 71 ALA A N 1
ATOM 557 C CA . ALA A 1 71 ? 13.878 0.893 -1.206 1.00 92.94 71 ALA A CA 1
ATOM 558 C C . ALA A 1 71 ? 12.545 1.003 -1.980 1.00 92.94 71 ALA A C 1
ATOM 560 O O . ALA A 1 71 ? 11.447 0.969 -1.400 1.00 92.94 71 ALA A O 1
ATOM 561 N N . ALA A 1 72 ? 12.647 1.145 -3.305 1.00 91.19 72 ALA A N 1
ATOM 562 C CA . ALA A 1 72 ? 11.502 1.229 -4.207 1.00 91.19 72 ALA A CA 1
ATOM 563 C C . ALA A 1 72 ? 10.587 -0.002 -4.077 1.00 91.19 72 ALA A C 1
ATOM 565 O O . ALA A 1 72 ? 11.057 -1.121 -3.856 1.00 91.19 72 ALA A O 1
ATOM 566 N N . TYR A 1 73 ? 9.272 0.214 -4.179 1.00 91.75 73 TYR A N 1
ATOM 567 C CA . TYR A 1 73 ? 8.299 -0.879 -4.157 1.00 91.75 73 TYR A CA 1
ATOM 568 C C . TYR A 1 73 ? 8.207 -1.609 -5.505 1.00 91.75 73 TYR A C 1
ATOM 570 O O . TYR A 1 73 ? 8.472 -2.812 -5.530 1.00 91.75 73 TYR A O 1
ATOM 578 N N . PRO A 1 74 ? 7.850 -0.938 -6.619 1.00 93.06 74 PRO A N 1
ATOM 579 C CA . PRO A 1 74 ? 7.916 -1.577 -7.922 1.00 93.06 74 PRO A CA 1
ATOM 580 C C . PRO A 1 74 ? 9.369 -1.697 -8.385 1.00 93.06 74 PRO A C 1
ATOM 582 O O . PRO A 1 74 ? 10.164 -0.777 -8.211 1.00 93.06 74 PRO A O 1
ATOM 585 N N . GLY A 1 75 ? 9.693 -2.832 -9.002 1.00 91.50 75 GLY A N 1
ATOM 586 C CA . GLY A 1 75 ? 10.987 -3.067 -9.651 1.00 91.50 75 GLY A CA 1
ATOM 587 C C . GLY A 1 75 ? 10.997 -2.728 -11.144 1.00 91.50 75 GLY A C 1
ATOM 588 O O . GLY A 1 75 ? 11.943 -3.094 -11.826 1.00 91.50 75 GLY A O 1
ATOM 589 N N . THR A 1 76 ? 9.933 -2.097 -11.646 1.00 94.75 76 THR A N 1
ATOM 590 C CA . THR A 1 76 ? 9.755 -1.741 -13.056 1.00 94.75 76 THR A CA 1
ATOM 591 C C . THR A 1 76 ? 9.019 -0.407 -13.191 1.00 94.75 76 THR A C 1
ATOM 593 O O . THR A 1 76 ? 8.096 -0.115 -12.420 1.00 94.75 76 THR A O 1
ATOM 596 N N . TYR A 1 77 ? 9.387 0.387 -14.197 1.00 94.31 77 TYR A N 1
ATOM 597 C CA . TYR A 1 77 ? 8.692 1.611 -14.589 1.00 94.31 77 TYR A CA 1
ATOM 598 C C . TYR A 1 77 ? 7.282 1.338 -15.119 1.00 94.31 77 TYR A C 1
ATOM 600 O O . TYR A 1 77 ? 6.402 2.185 -14.954 1.00 94.31 77 TYR A O 1
ATOM 608 N N . GLY A 1 78 ? 7.013 0.139 -15.652 1.00 95.19 78 GLY A N 1
ATOM 609 C CA . GLY A 1 78 ? 5.683 -0.260 -16.129 1.00 95.19 78 GLY A CA 1
ATOM 610 C C . GLY A 1 78 ? 4.593 -0.221 -15.052 1.00 95.19 78 GLY A C 1
ATOM 611 O O . GLY A 1 78 ? 3.402 -0.109 -15.357 1.00 95.19 78 GLY A O 1
ATOM 612 N N . ALA A 1 79 ? 4.988 -0.253 -13.776 1.00 94.38 79 ALA A N 1
ATOM 613 C CA . ALA A 1 79 ? 4.083 -0.125 -12.641 1.00 94.38 79 ALA A CA 1
ATOM 614 C C . ALA A 1 79 ? 3.545 1.303 -12.429 1.00 94.38 79 ALA A C 1
ATOM 616 O O . ALA A 1 79 ? 2.532 1.474 -11.748 1.00 94.38 79 ALA A O 1
ATOM 617 N N . LEU A 1 80 ? 4.208 2.336 -12.961 1.00 89.88 80 LEU A N 1
ATOM 618 C CA . LEU A 1 80 ? 3.844 3.725 -12.693 1.00 89.88 80 LEU A CA 1
ATOM 619 C C . LEU A 1 80 ? 2.455 4.041 -13.259 1.00 89.88 80 LEU A C 1
ATOM 621 O O . LEU A 1 80 ? 2.231 3.952 -14.463 1.00 89.88 80 LEU A O 1
ATOM 625 N N . GLY A 1 81 ? 1.518 4.418 -12.385 1.00 86.00 81 GLY A N 1
ATOM 626 C CA . GLY A 1 81 ? 0.130 4.684 -12.775 1.00 86.00 81 GLY A CA 1
ATOM 627 C C . GLY A 1 81 ? -0.634 3.438 -13.242 1.00 86.00 81 GLY A C 1
ATOM 628 O O . GLY A 1 81 ? -1.623 3.568 -13.960 1.00 86.00 81 GLY A O 1
ATOM 629 N N . SER A 1 82 ? -0.178 2.237 -12.875 1.00 89.56 82 SER A N 1
ATOM 630 C CA . SER A 1 82 ? -0.783 0.960 -13.268 1.00 89.56 82 SER A CA 1
ATOM 631 C C . SER A 1 82 ? -1.136 0.120 -12.035 1.00 89.56 82 SER A C 1
ATOM 633 O O . SER A 1 82 ? -0.401 0.110 -11.050 1.00 89.56 82 SER A O 1
ATOM 635 N N . GLY A 1 83 ? -2.247 -0.623 -12.087 1.00 84.31 83 GLY A N 1
ATOM 636 C CA . GLY A 1 83 ? -2.571 -1.649 -11.083 1.00 84.31 83 GLY A CA 1
ATOM 637 C C . GLY A 1 83 ? -2.785 -1.155 -9.645 1.00 84.31 83 GLY A C 1
ATOM 638 O O . GLY A 1 83 ? -2.597 -1.925 -8.705 1.00 84.31 83 GLY A O 1
ATOM 639 N N . MET A 1 84 ? -3.151 0.118 -9.459 1.00 88.94 84 MET A N 1
ATOM 640 C CA . MET A 1 84 ? -3.550 0.682 -8.164 1.00 88.94 84 MET A CA 1
ATOM 641 C C . MET A 1 84 ? -5.076 0.767 -8.097 1.00 88.94 84 MET A C 1
ATOM 643 O O . MET A 1 84 ? -5.685 1.551 -8.825 1.00 88.94 84 MET A O 1
ATOM 647 N N . VAL A 1 85 ? -5.690 -0.039 -7.230 1.00 94.75 85 VAL A N 1
ATOM 648 C CA . VAL A 1 85 ? -7.152 -0.150 -7.105 1.00 94.75 85 VAL A CA 1
ATOM 649 C C . VAL A 1 85 ? -7.555 0.132 -5.665 1.00 94.75 85 VAL A C 1
ATOM 651 O O . VAL A 1 85 ? -7.284 -0.666 -4.770 1.00 94.75 85 VAL A O 1
ATOM 654 N N . ALA A 1 86 ? -8.181 1.285 -5.436 1.00 96.31 86 ALA A N 1
ATOM 655 C CA . ALA A 1 86 ? -8.606 1.722 -4.111 1.00 96.31 86 ALA A CA 1
ATOM 656 C C . ALA A 1 86 ? -9.917 1.049 -3.679 1.00 96.31 86 ALA A C 1
ATOM 658 O O . ALA A 1 86 ? -10.863 0.960 -4.462 1.00 96.31 86 ALA A O 1
ATOM 659 N N . VAL A 1 87 ? -10.015 0.662 -2.404 1.00 98.31 87 VAL A N 1
ATOM 660 C CA . VAL A 1 87 ? -11.295 0.253 -1.812 1.00 98.31 87 VAL A CA 1
ATOM 661 C C . VAL A 1 87 ? -12.194 1.478 -1.682 1.00 98.31 87 VAL A C 1
ATOM 663 O O . VAL A 1 87 ? -11.795 2.479 -1.084 1.00 98.31 87 VAL A O 1
ATOM 666 N N . LYS A 1 88 ? -13.415 1.390 -2.218 1.00 98.06 88 LYS A N 1
ATOM 667 C CA . LYS A 1 88 ? -14.458 2.413 -2.071 1.00 98.06 88 LYS A CA 1
ATOM 668 C C . LYS A 1 88 ? -15.145 2.264 -0.720 1.00 98.06 88 LYS A C 1
ATOM 670 O O . LYS A 1 88 ? -16.006 1.405 -0.554 1.00 98.06 88 LYS A O 1
ATOM 675 N N . TYR A 1 89 ? -14.745 3.070 0.260 1.00 97.50 89 TYR A N 1
ATOM 676 C CA . TYR A 1 89 ? -15.244 2.912 1.622 1.00 97.50 89 TYR A CA 1
ATOM 677 C C . TYR A 1 89 ? -16.736 3.249 1.728 1.00 97.50 89 TYR A C 1
ATOM 679 O O . TYR A 1 89 ? -17.165 4.299 1.247 1.00 97.50 89 TYR A O 1
ATOM 687 N N . PRO A 1 90 ? -17.541 2.443 2.444 1.00 97.56 90 PRO A N 1
ATOM 688 C CA . PRO A 1 90 ? -18.907 2.822 2.772 1.00 97.56 90 PRO A CA 1
ATOM 689 C C . PRO A 1 90 ? -18.885 3.855 3.914 1.00 97.56 90 PRO A C 1
ATOM 691 O O . PRO A 1 90 ? -19.098 3.506 5.074 1.00 97.56 90 PRO A O 1
ATOM 694 N N . GLN A 1 91 ? -18.590 5.121 3.587 1.00 96.19 91 GLN A N 1
ATOM 695 C CA . GLN A 1 91 ? -18.294 6.211 4.537 1.00 96.19 91 GLN A CA 1
ATOM 696 C C . GLN A 1 91 ? -19.308 6.314 5.688 1.00 96.19 91 GLN A C 1
ATOM 698 O O . GLN A 1 91 ? -18.907 6.357 6.849 1.00 96.19 91 GLN A O 1
ATOM 703 N N . GLU A 1 92 ? -20.610 6.277 5.391 1.00 97.31 92 GLU A N 1
ATOM 704 C CA . GLU A 1 92 ? -21.667 6.364 6.412 1.00 97.31 92 GLU A CA 1
ATOM 705 C C . GLU A 1 92 ? -21.679 5.160 7.363 1.00 97.31 92 GLU A C 1
ATOM 707 O O . GLU A 1 92 ? -21.800 5.319 8.579 1.00 97.31 92 GLU A O 1
ATOM 712 N N . THR A 1 93 ? -21.482 3.948 6.835 1.00 98.19 93 THR A N 1
ATOM 713 C CA . THR A 1 93 ? -21.349 2.736 7.655 1.00 98.19 93 THR A CA 1
ATOM 714 C C . THR A 1 93 ? -20.105 2.818 8.536 1.00 98.19 93 THR A C 1
ATOM 716 O O . THR A 1 93 ? -20.190 2.570 9.739 1.00 98.19 93 THR A O 1
ATOM 719 N N . MET A 1 94 ? -18.967 3.226 7.967 1.00 97.94 94 MET A N 1
ATOM 720 C CA . MET A 1 94 ? -17.721 3.402 8.716 1.00 97.94 94 MET A CA 1
ATOM 721 C C . MET A 1 94 ? -17.883 4.437 9.832 1.00 97.94 94 MET A C 1
ATOM 723 O O . MET A 1 94 ? -17.453 4.203 10.961 1.00 97.94 94 MET A O 1
ATOM 727 N N . LYS A 1 95 ? -18.564 5.552 9.555 1.00 97.62 95 LYS A N 1
ATOM 728 C CA . LYS A 1 95 ? -18.802 6.603 10.542 1.00 97.62 95 LYS A CA 1
ATOM 729 C C . LYS A 1 95 ? -19.691 6.091 11.667 1.00 97.62 95 LYS A C 1
ATOM 731 O O . LYS A 1 95 ? -19.289 6.150 12.823 1.00 97.62 95 LYS A O 1
ATOM 736 N N . ARG A 1 96 ? -20.848 5.504 11.352 1.00 97.44 96 ARG A N 1
ATOM 737 C CA . ARG A 1 96 ? -21.775 4.991 12.372 1.00 97.44 96 ARG A CA 1
ATOM 738 C C . ARG A 1 96 ? -21.151 3.907 13.253 1.00 97.44 96 ARG A C 1
ATOM 740 O O . ARG A 1 96 ? -21.398 3.896 14.453 1.00 97.44 96 ARG A O 1
ATOM 747 N N . ARG A 1 97 ? -20.362 2.995 12.677 1.00 97.25 97 ARG A N 1
ATOM 748 C CA . ARG A 1 97 ? -19.828 1.830 13.405 1.00 97.25 97 ARG A CA 1
ATOM 749 C C . ARG A 1 97 ? -18.489 2.084 14.087 1.00 97.25 97 ARG A C 1
ATOM 751 O O . ARG A 1 97 ? -18.221 1.469 15.112 1.00 97.25 97 ARG A O 1
ATOM 758 N N . CYS A 1 98 ? -17.649 2.969 13.550 1.00 96.75 98 CYS A N 1
ATOM 759 C CA . CYS A 1 98 ? -16.269 3.118 14.018 1.00 96.75 98 CYS A CA 1
ATOM 760 C C . CYS A 1 98 ? -15.964 4.489 14.639 1.00 96.75 98 CYS A C 1
ATOM 762 O O . CYS A 1 98 ? -14.977 4.602 15.368 1.00 96.75 98 CYS A O 1
ATOM 764 N N . ALA A 1 99 ? -16.765 5.533 14.386 1.00 95.88 99 ALA A N 1
ATOM 765 C CA . ALA A 1 99 ? -16.434 6.889 14.835 1.00 95.88 99 ALA A CA 1
ATOM 766 C C . ALA A 1 99 ? -16.444 7.050 16.360 1.00 95.88 99 ALA A C 1
ATOM 768 O O . ALA A 1 99 ? -15.635 7.819 16.878 1.00 95.88 99 ALA A O 1
ATOM 769 N N . SER A 1 100 ? -17.295 6.322 17.086 1.00 93.50 100 SER A N 1
ATOM 770 C CA . SER A 1 100 ? -17.366 6.415 18.553 1.00 93.50 100 SER A CA 1
ATOM 771 C C . SER A 1 100 ? -16.002 6.187 19.219 1.00 93.50 100 SER A C 1
ATOM 773 O O . SER A 1 100 ? -15.658 6.881 20.172 1.00 93.50 100 SER A O 1
ATOM 775 N N . CYS A 1 101 ? -15.190 5.275 18.671 1.00 94.38 101 CYS A N 1
ATOM 776 C CA . CYS A 1 101 ? -13.835 4.999 19.151 1.00 94.38 101 CYS A CA 1
ATOM 777 C C . CYS A 1 101 ? -12.743 5.725 18.353 1.00 94.38 101 CYS A C 1
ATOM 779 O O . CYS A 1 101 ? -11.706 6.071 18.914 1.00 94.38 101 CYS A O 1
ATOM 781 N N . HIS A 1 102 ? -12.944 5.926 17.048 1.00 95.94 102 HIS A N 1
ATOM 782 C CA . HIS A 1 102 ? -11.882 6.352 16.132 1.00 95.94 102 HIS A CA 1
ATOM 783 C C . HIS A 1 102 ? -11.999 7.788 15.630 1.00 95.94 102 HIS A C 1
ATOM 785 O O . HIS A 1 102 ? -11.218 8.170 14.762 1.00 95.94 102 HIS A O 1
ATOM 791 N N . THR A 1 103 ? -12.913 8.604 16.158 1.00 96.81 103 THR A N 1
ATOM 792 C CA . THR A 1 103 ? -12.912 10.046 15.867 1.00 96.81 103 THR A CA 1
ATOM 793 C C . THR A 1 103 ? -11.556 10.644 16.242 1.00 96.81 103 THR A C 1
ATOM 795 O O . THR A 1 103 ? -11.094 10.505 17.378 1.00 96.81 103 THR A O 1
ATOM 798 N N . ALA A 1 104 ? -10.905 11.308 15.287 1.00 96.25 104 ALA A N 1
ATOM 799 C CA . ALA A 1 104 ? -9.654 12.000 15.553 1.00 96.25 104 ALA A CA 1
ATOM 800 C C . ALA A 1 104 ? -9.873 13.130 16.571 1.00 96.25 104 ALA A C 1
ATOM 802 O O . ALA A 1 104 ? -10.716 14.002 16.374 1.00 96.25 104 ALA A O 1
ATOM 803 N N . ARG A 1 105 ? -9.097 13.113 17.660 1.00 94.06 105 ARG A N 1
ATOM 804 C CA . ARG A 1 105 ? -9.145 14.144 18.715 1.00 94.06 105 ARG A CA 1
ATOM 805 C C . ARG A 1 105 ? -8.227 15.329 18.436 1.00 94.06 105 ARG A C 1
ATOM 807 O O . ARG A 1 105 ? -8.437 16.416 18.957 1.00 94.06 105 ARG A O 1
ATOM 814 N N . GLU A 1 106 ? -7.209 15.112 17.613 1.00 92.88 106 GLU A N 1
ATOM 815 C CA . GLU A 1 106 ? -6.271 16.142 17.186 1.00 92.88 106 GLU A CA 1
ATOM 816 C C . GLU A 1 106 ? -6.444 16.439 15.697 1.00 92.88 106 GLU A C 1
ATOM 818 O O . GLU A 1 106 ? -6.879 15.588 14.916 1.00 92.88 106 GLU A O 1
ATOM 823 N N . LYS A 1 107 ? -6.058 17.650 15.289 1.00 92.06 107 LYS A N 1
ATOM 824 C CA . LYS A 1 107 ? -6.040 18.030 13.877 1.00 92.06 107 LYS A CA 1
ATOM 825 C C . LYS A 1 107 ? -4.910 17.304 13.151 1.00 92.06 107 LYS A C 1
ATOM 827 O O . LYS A 1 107 ? -3.805 17.158 13.672 1.00 92.06 107 LYS A O 1
ATOM 832 N N . SER A 1 108 ? -5.171 16.902 11.911 1.00 92.94 108 SER A N 1
ATOM 833 C CA . SER A 1 108 ? -4.098 16.470 11.021 1.00 92.94 108 SER A CA 1
ATOM 834 C C . SER A 1 108 ? -3.203 17.660 10.671 1.00 92.94 108 SER A C 1
ATOM 836 O O . SER A 1 108 ? -3.698 18.736 10.342 1.00 92.94 108 SER A O 1
ATOM 838 N N . TYR A 1 109 ? -1.886 17.469 10.738 1.00 89.19 109 TYR A N 1
ATOM 839 C CA . TYR A 1 109 ? -0.890 18.500 10.423 1.00 89.19 109 TYR A CA 1
ATOM 840 C C . TYR A 1 109 ? -0.376 18.420 8.979 1.00 89.19 109 TYR A C 1
ATOM 842 O O . TYR A 1 109 ? 0.460 19.227 8.573 1.00 89.19 109 TYR A O 1
ATOM 850 N N . ARG A 1 110 ? -0.815 17.426 8.196 1.00 84.88 110 ARG A N 1
ATOM 851 C CA . ARG A 1 110 ? -0.357 17.217 6.818 1.00 84.88 110 ARG A CA 1
ATOM 852 C C . ARG A 1 110 ? -1.518 16.785 5.935 1.00 84.88 110 ARG A C 1
ATOM 854 O O . ARG A 1 110 ? -2.347 15.990 6.358 1.00 84.88 110 ARG A O 1
ATOM 861 N N . ASN A 1 111 ? -1.520 17.270 4.689 1.00 87.50 111 ASN A N 1
ATOM 862 C CA . ASN A 1 111 ? -2.455 16.839 3.648 1.00 87.50 111 ASN A CA 1
ATOM 863 C C . ASN A 1 111 ? -3.922 16.948 4.110 1.00 87.50 111 ASN A C 1
ATOM 865 O O . ASN A 1 111 ? -4.708 16.013 3.975 1.00 87.50 111 ASN A O 1
ATOM 869 N N . VAL A 1 112 ? -4.279 18.094 4.696 1.00 92.06 112 VAL A N 1
ATOM 870 C CA . VAL A 1 112 ? -5.627 18.335 5.215 1.00 92.06 112 VAL A CA 1
ATOM 871 C C . VAL A 1 112 ? -6.615 18.446 4.050 1.00 92.06 112 VAL A C 1
ATOM 873 O O . VAL A 1 112 ? -6.523 19.348 3.222 1.00 92.06 112 VAL A O 1
ATOM 876 N N . LYS A 1 113 ? -7.588 17.535 4.005 1.00 93.69 113 LYS A N 1
ATOM 877 C CA . LYS A 1 113 ? -8.789 17.605 3.168 1.00 93.69 113 LYS A CA 1
ATOM 878 C C . LYS A 1 113 ? -9.892 18.374 3.902 1.00 93.69 113 LYS A C 1
ATOM 880 O O . LYS A 1 113 ? -10.279 17.992 5.011 1.00 93.69 113 LYS A O 1
ATOM 885 N N . LYS A 1 114 ? -10.385 19.455 3.291 1.00 91.44 114 LYS A N 1
ATOM 886 C CA . LYS A 1 114 ? -11.497 20.266 3.815 1.00 91.44 114 LYS A CA 1
ATOM 887 C C . LYS A 1 114 ? -12.788 19.436 3.843 1.00 91.44 114 LYS A C 1
ATOM 889 O O . LYS A 1 114 ? -13.004 18.619 2.953 1.00 91.44 114 LYS A O 1
ATOM 894 N N . ASN A 1 115 ? -13.628 19.653 4.857 1.00 90.25 115 ASN A N 1
ATOM 895 C CA . ASN A 1 115 ? -14.939 19.007 5.041 1.00 90.25 115 ASN A CA 1
ATOM 896 C C . ASN A 1 115 ? -14.918 17.469 5.148 1.00 90.25 115 ASN A C 1
ATOM 898 O O . ASN A 1 115 ? -15.962 16.832 5.047 1.00 90.25 115 ASN A O 1
ATOM 902 N N . ALA A 1 116 ? -13.751 16.859 5.364 1.00 94.94 116 ALA A N 1
ATOM 903 C CA . ALA A 1 116 ? -13.641 15.418 5.550 1.00 94.94 116 ALA A CA 1
ATOM 904 C C . ALA A 1 116 ? -13.777 15.034 7.030 1.00 94.94 116 ALA A C 1
ATOM 906 O O . ALA A 1 116 ? -13.355 15.776 7.918 1.00 94.94 116 ALA A O 1
ATOM 907 N N . PHE A 1 117 ? -14.317 13.844 7.294 1.00 96.69 117 PHE A N 1
ATOM 908 C CA . PHE A 1 117 ? -14.293 13.246 8.626 1.00 96.69 117 PHE A CA 1
ATOM 909 C C . PHE A 1 117 ? -12.951 12.537 8.854 1.00 96.69 117 PHE A C 1
ATOM 911 O O . PHE A 1 117 ? -12.533 11.730 8.023 1.00 96.69 117 PHE A O 1
ATOM 918 N N . TYR A 1 118 ? -12.281 12.824 9.972 1.00 97.19 118 TYR A N 1
ATOM 919 C CA . TYR A 1 118 ? -10.955 12.283 10.274 1.00 97.19 118 TYR A CA 1
ATOM 920 C C . TYR A 1 118 ? -11.040 11.134 11.267 1.00 97.19 118 TYR A C 1
ATOM 922 O O . TYR A 1 118 ? -11.585 11.275 12.363 1.00 97.19 118 TYR A O 1
ATOM 930 N N . TYR A 1 119 ? -10.420 10.022 10.889 1.00 96.94 119 TYR A N 1
ATOM 931 C CA . TYR A 1 119 ? -10.253 8.862 11.744 1.00 96.94 119 TYR A CA 1
ATOM 932 C C . TYR A 1 119 ? -8.831 8.797 12.297 1.00 96.94 119 TYR A C 1
ATOM 934 O O . TYR A 1 119 ? -7.856 9.180 11.639 1.00 96.94 119 TYR A O 1
ATOM 942 N N . GLN A 1 120 ? -8.715 8.227 13.488 1.00 95.44 120 GLN A N 1
ATOM 943 C CA . GLN A 1 120 ? -7.472 7.881 14.159 1.00 95.44 120 GLN A CA 1
ATOM 944 C C . GLN A 1 120 ? -7.519 6.387 14.523 1.00 95.44 120 GLN A C 1
ATOM 946 O O . GLN A 1 120 ? -8.028 5.994 15.576 1.00 95.44 120 GLN A O 1
ATOM 951 N N . PHE A 1 121 ? -7.017 5.531 13.626 1.00 93.12 121 PHE A N 1
ATOM 952 C CA . PHE A 1 121 ? -6.875 4.098 13.901 1.00 93.12 121 PHE A CA 1
ATOM 953 C C . PHE A 1 121 ? -5.547 3.828 14.623 1.00 93.12 121 PHE A C 1
ATOM 955 O O . PHE A 1 121 ? -4.462 4.011 14.069 1.00 93.12 121 PHE A O 1
ATOM 962 N N . GLY A 1 122 ? -5.630 3.384 15.879 1.00 90.19 122 GLY A N 1
ATOM 963 C CA . GLY A 1 122 ? -4.467 3.247 16.757 1.00 90.19 122 GLY A CA 1
ATOM 964 C C . GLY A 1 122 ? -3.887 4.603 17.175 1.00 90.19 122 GLY A C 1
ATOM 965 O O . GLY A 1 122 ? -4.564 5.626 17.133 1.00 90.19 122 GLY A O 1
ATOM 966 N N . THR A 1 123 ? -2.619 4.629 17.581 1.00 90.88 123 THR A N 1
ATOM 967 C CA . THR A 1 123 ? -1.976 5.813 18.188 1.00 90.88 123 THR A CA 1
ATOM 968 C C . THR A 1 123 ? -1.077 6.609 17.236 1.00 90.88 123 THR A C 1
ATOM 970 O O . THR A 1 123 ? -0.542 7.649 17.614 1.00 90.88 123 THR A O 1
ATOM 973 N N . ARG A 1 124 ? -0.873 6.133 16.000 1.00 91.00 124 ARG A N 1
ATOM 974 C CA . ARG A 1 124 ? 0.062 6.756 15.050 1.00 91.00 124 ARG A CA 1
ATOM 975 C C . ARG A 1 124 ? -0.554 7.974 14.372 1.00 91.00 124 ARG A C 1
ATOM 977 O O . ARG A 1 124 ? -1.666 7.898 13.873 1.00 91.00 124 ARG A O 1
ATOM 984 N N . LYS A 1 125 ? 0.202 9.064 14.281 1.00 92.38 125 LYS A N 1
ATOM 985 C CA . LYS A 1 125 ? -0.186 10.309 13.599 1.00 92.38 125 LYS A CA 1
ATOM 986 C C . LYS A 1 125 ? 0.350 10.344 12.153 1.00 92.38 125 LYS A C 1
ATOM 988 O O . LYS A 1 125 ? 1.273 9.587 11.855 1.00 92.38 125 LYS A O 1
ATOM 993 N N . PRO A 1 126 ? -0.177 11.204 11.265 1.00 92.75 126 PRO A N 1
ATOM 994 C CA . PRO A 1 126 ? -1.354 12.045 11.474 1.00 92.75 126 PRO A CA 1
ATOM 995 C C . PRO A 1 126 ? -2.666 11.243 11.375 1.00 92.75 126 PRO A C 1
ATOM 997 O O . PRO A 1 126 ? -2.688 10.213 10.691 1.00 92.75 126 PRO A O 1
ATOM 1000 N N . PRO A 1 127 ? -3.756 11.718 12.010 1.00 95.06 127 PRO A N 1
ATOM 1001 C CA . PRO A 1 127 ? -5.102 11.259 11.683 1.00 95.06 127 PRO A CA 1
ATOM 1002 C C . PRO A 1 127 ? -5.426 11.597 10.228 1.00 95.06 127 PRO A C 1
ATOM 1004 O O . PRO A 1 127 ? -4.954 12.597 9.682 1.00 95.06 127 PRO A O 1
ATOM 1007 N N . GLN A 1 128 ? -6.241 10.766 9.588 1.00 94.75 128 GLN A N 1
ATOM 1008 C CA . GLN A 1 128 ? -6.514 10.847 8.152 1.00 94.75 128 GLN A CA 1
ATOM 1009 C C . GLN A 1 128 ? -7.995 10.568 7.886 1.00 94.75 128 GLN A C 1
ATOM 1011 O O . GLN A 1 128 ? -8.629 9.840 8.654 1.00 94.75 128 GLN A O 1
ATOM 1016 N N . PRO A 1 129 ? -8.585 11.130 6.822 1.00 96.06 129 PRO A N 1
ATOM 1017 C CA . PRO A 1 129 ? -9.889 10.681 6.371 1.00 96.06 129 PRO A CA 1
ATOM 1018 C C . PRO A 1 129 ? -9.779 9.316 5.681 1.00 96.06 129 PRO A C 1
ATOM 1020 O O . PRO A 1 129 ? -8.690 8.841 5.348 1.00 96.06 129 PRO A O 1
ATOM 1023 N N . LEU A 1 130 ? -10.922 8.683 5.440 1.00 95.94 130 LEU A N 1
ATOM 1024 C CA . LEU A 1 130 ? -10.998 7.524 4.556 1.00 95.94 130 LEU A CA 1
ATOM 1025 C C . LEU A 1 130 ? -10.898 8.009 3.105 1.00 95.94 130 LEU A C 1
ATOM 1027 O O . LEU A 1 130 ? -11.862 8.540 2.563 1.00 95.94 130 LEU A O 1
ATOM 1031 N N . LEU A 1 131 ? -9.711 7.874 2.512 1.00 95.31 131 LEU A N 1
ATOM 1032 C CA . LEU A 1 131 ? -9.417 8.264 1.130 1.00 95.31 131 LEU A CA 1
ATOM 1033 C C . LEU A 1 131 ? -9.612 7.063 0.200 1.00 95.31 131 LEU A C 1
ATOM 1035 O O . LEU A 1 131 ? -8.955 6.037 0.392 1.00 95.31 131 LEU A O 1
ATOM 1039 N N . ASP A 1 132 ? -10.485 7.184 -0.797 1.00 94.75 132 ASP A N 1
ATOM 1040 C CA . ASP A 1 132 ? -10.907 6.088 -1.682 1.00 94.75 132 ASP A CA 1
ATOM 1041 C C . ASP A 1 132 ? -10.851 6.401 -3.183 1.00 94.75 132 ASP A C 1
ATOM 1043 O O . ASP A 1 132 ? -11.098 5.522 -4.013 1.00 94.75 132 ASP A O 1
ATOM 1047 N N . ASP A 1 133 ? -10.490 7.622 -3.561 1.00 92.81 133 ASP A N 1
ATOM 1048 C CA . ASP A 1 133 ? -10.217 7.986 -4.946 1.00 92.81 133 ASP A CA 1
ATOM 1049 C C . ASP A 1 133 ? -8.701 7.984 -5.206 1.00 92.81 133 ASP A C 1
ATOM 1051 O O . ASP A 1 133 ? -7.984 8.795 -4.612 1.00 92.81 133 ASP A O 1
ATOM 1055 N N . PRO A 1 134 ? -8.181 7.094 -6.076 1.00 89.19 134 PRO A N 1
ATOM 1056 C CA . PRO A 1 134 ? -6.758 7.068 -6.411 1.00 89.19 134 PRO A CA 1
ATOM 1057 C C . PRO A 1 134 ? -6.273 8.350 -7.107 1.00 89.19 134 PRO A C 1
ATOM 1059 O O . PRO A 1 134 ? -5.070 8.599 -7.110 1.00 89.19 134 PRO A O 1
ATOM 1062 N N . ASN A 1 135 ? -7.175 9.175 -7.651 1.00 90.06 135 ASN A N 1
ATOM 1063 C CA . ASN A 1 135 ? -6.841 10.472 -8.246 1.00 90.06 135 ASN A CA 1
ATOM 1064 C C . ASN A 1 135 ? -6.930 11.639 -7.249 1.00 90.06 135 ASN A C 1
ATOM 1066 O O . ASN A 1 135 ? -6.614 12.778 -7.599 1.00 90.06 135 ASN A O 1
ATOM 1070 N N . ASP A 1 136 ? -7.333 11.389 -6.000 1.00 92.81 136 ASP A N 1
ATOM 1071 C CA . ASP A 1 136 ? -7.372 12.422 -4.973 1.00 92.81 136 ASP A CA 1
ATOM 1072 C C . ASP A 1 136 ? -5.952 12.893 -4.644 1.00 92.81 136 ASP A C 1
ATOM 1074 O O . ASP A 1 136 ? -5.114 12.135 -4.145 1.00 92.81 136 ASP A O 1
ATOM 1078 N N . ILE A 1 137 ? -5.696 14.184 -4.850 1.00 92.00 137 ILE A N 1
ATOM 1079 C CA . ILE A 1 137 ? -4.408 14.812 -4.550 1.00 92.00 137 ILE A CA 1
ATOM 1080 C C . ILE A 1 137 ? -3.965 14.587 -3.099 1.00 92.00 137 ILE A C 1
ATOM 1082 O O . ILE A 1 137 ? -2.769 14.484 -2.821 1.00 92.00 137 ILE A O 1
ATOM 1086 N N . ILE A 1 138 ? -4.906 14.479 -2.159 1.00 93.88 138 ILE A N 1
ATOM 1087 C CA . ILE A 1 138 ? -4.602 14.202 -0.757 1.00 93.88 138 ILE A CA 1
ATOM 1088 C C . ILE A 1 138 ? -4.080 12.775 -0.589 1.00 93.88 138 ILE A C 1
ATOM 1090 O O . ILE A 1 138 ? -3.104 12.577 0.136 1.00 93.88 138 ILE A O 1
ATOM 1094 N N . LEU A 1 139 ? -4.671 11.793 -1.273 1.00 92.75 139 LEU A N 1
ATOM 1095 C CA . LEU A 1 139 ? -4.189 10.410 -1.272 1.00 92.75 139 LEU A CA 1
ATOM 1096 C C . LEU A 1 139 ? -2.807 10.327 -1.921 1.00 92.75 139 LEU A C 1
ATOM 1098 O O . LEU A 1 139 ? -1.878 9.787 -1.316 1.00 92.75 139 LEU A O 1
ATOM 1102 N N . LEU A 1 140 ? -2.646 10.923 -3.104 1.00 90.69 140 LEU A N 1
ATOM 1103 C CA . LEU A 1 140 ? -1.379 10.932 -3.838 1.00 90.69 140 LEU A CA 1
ATOM 1104 C C . LEU A 1 140 ? -0.245 11.542 -3.008 1.00 90.69 140 LEU A C 1
ATOM 1106 O O . LEU A 1 140 ? 0.839 10.967 -2.913 1.00 90.69 140 LEU A O 1
ATOM 1110 N N . ARG A 1 141 ? -0.501 12.661 -2.319 1.00 90.69 141 ARG A N 1
ATOM 1111 C CA . ARG A 1 141 ? 0.480 13.279 -1.415 1.00 90.69 141 ARG A CA 1
ATOM 1112 C C . ARG A 1 141 ? 0.801 12.410 -0.200 1.00 90.69 141 ARG A C 1
ATOM 1114 O O . ARG A 1 141 ? 1.936 12.444 0.267 1.00 90.69 141 ARG A O 1
ATOM 1121 N N . HIS A 1 142 ? -0.151 11.638 0.327 1.00 88.38 142 HIS A N 1
ATOM 1122 C CA . HIS A 1 142 ? 0.149 10.679 1.395 1.00 88.38 142 HIS A CA 1
ATOM 1123 C C . HIS A 1 142 ? 1.047 9.542 0.904 1.00 88.38 142 HIS A C 1
ATOM 1125 O O . HIS A 1 142 ? 1.943 9.151 1.641 1.00 88.38 142 HIS A O 1
ATOM 1131 N N . LEU A 1 143 ? 0.851 9.041 -0.321 1.00 88.12 143 LEU A N 1
ATOM 1132 C CA . LEU A 1 143 ? 1.728 8.023 -0.910 1.00 88.12 143 LEU A CA 1
ATOM 1133 C C . LEU A 1 143 ? 3.135 8.567 -1.185 1.00 88.12 143 LEU A C 1
ATOM 1135 O O . LEU A 1 143 ? 4.117 7.932 -0.803 1.00 88.12 143 LEU A O 1
ATOM 1139 N N . ALA A 1 144 ? 3.227 9.738 -1.820 1.00 85.62 144 ALA A N 1
ATOM 1140 C CA . ALA A 1 144 ? 4.495 10.335 -2.237 1.00 85.62 144 ALA A CA 1
ATOM 1141 C C . ALA A 1 144 ? 5.345 10.826 -1.053 1.00 85.62 144 ALA A C 1
ATOM 1143 O O . ALA A 1 144 ? 6.566 10.690 -1.068 1.00 85.62 144 ALA A O 1
ATOM 1144 N N . TYR A 1 145 ? 4.708 11.367 -0.010 1.00 83.19 145 TYR A N 1
ATOM 1145 C CA . TYR A 1 145 ? 5.388 11.995 1.130 1.00 83.19 145 TYR A CA 1
ATOM 1146 C C . TYR A 1 145 ? 5.150 11.263 2.458 1.00 83.19 145 TYR A C 1
ATOM 1148 O O . TYR A 1 145 ? 5.183 11.882 3.529 1.00 83.19 145 TYR A O 1
ATOM 1156 N N . PHE A 1 146 ? 4.894 9.953 2.404 1.00 84.38 146 PHE A N 1
ATOM 1157 C CA . PHE A 1 146 ? 4.790 9.109 3.593 1.00 84.38 146 PHE A CA 1
ATOM 1158 C C . PHE A 1 146 ? 6.097 9.153 4.400 1.00 84.38 146 PHE A C 1
ATOM 1160 O O . PHE A 1 146 ? 7.162 8.858 3.855 1.00 84.38 146 PHE A O 1
ATOM 1167 N N . GLN A 1 147 ? 6.027 9.489 5.694 1.00 84.88 147 GLN A N 1
ATOM 1168 C CA . GLN A 1 147 ? 7.193 9.434 6.584 1.00 84.88 147 GLN A CA 1
ATOM 1169 C C . GLN A 1 147 ? 7.178 8.156 7.415 1.00 84.88 147 GLN A C 1
ATOM 1171 O O . GLN A 1 147 ? 6.132 7.677 7.858 1.00 84.88 147 GLN A O 1
ATOM 1176 N N . LEU A 1 148 ? 8.359 7.604 7.675 1.00 83.25 148 LEU A N 1
ATOM 1177 C CA . LEU A 1 148 ? 8.437 6.303 8.328 1.00 83.25 148 LEU A CA 1
ATOM 1178 C C . LEU A 1 148 ? 7.970 6.379 9.781 1.00 83.25 148 LEU A C 1
ATOM 1180 O O . LEU A 1 148 ? 8.374 7.244 10.566 1.00 83.25 148 LEU A O 1
ATOM 1184 N N . GLY A 1 149 ? 7.143 5.412 10.167 1.00 83.31 149 GLY A N 1
ATOM 1185 C CA . GLY A 1 149 ? 6.504 5.367 11.482 1.00 83.31 149 GLY A CA 1
ATOM 1186 C C . GLY A 1 149 ? 5.278 6.261 11.653 1.00 83.31 149 GLY A C 1
ATOM 1187 O O . GLY A 1 149 ? 4.681 6.222 12.729 1.00 83.31 149 GLY A O 1
ATOM 1188 N N . GLU A 1 150 ? 4.876 7.023 10.632 1.00 88.06 150 GLU A N 1
ATOM 1189 C CA . GLU A 1 150 ? 3.555 7.653 10.620 1.00 88.06 150 GLU A CA 1
ATOM 1190 C C . GLU A 1 150 ? 2.438 6.614 10.445 1.00 88.06 150 GLU A C 1
ATOM 1192 O O . GLU A 1 150 ? 2.662 5.428 10.166 1.00 88.06 150 GLU A O 1
ATOM 1197 N N . SER A 1 151 ? 1.205 7.075 10.635 1.00 89.56 151 SER A N 1
ATOM 1198 C CA . SER A 1 151 ? 0.007 6.321 10.302 1.00 89.56 151 SER A CA 1
ATOM 1199 C C . SER A 1 151 ? 0.020 5.970 8.820 1.00 89.56 151 SER A C 1
ATOM 1201 O O . SER A 1 151 ? 0.081 6.848 7.957 1.00 89.56 151 SER A O 1
ATOM 1203 N N . ARG A 1 152 ? -0.033 4.672 8.527 1.00 89.62 152 ARG A N 1
ATOM 1204 C CA . ARG A 1 152 ? -0.232 4.169 7.167 1.00 89.62 152 ARG A CA 1
ATOM 1205 C C . ARG A 1 152 ? -1.571 4.643 6.614 1.00 89.62 152 ARG A C 1
ATOM 1207 O O . ARG A 1 152 ? -2.522 4.826 7.370 1.00 89.62 152 ARG A O 1
ATOM 1214 N N . LEU A 1 153 ? -1.663 4.749 5.290 1.00 92.50 153 LEU A N 1
ATOM 1215 C CA . LEU A 1 153 ? -2.953 4.925 4.626 1.00 92.50 153 LEU A CA 1
ATOM 1216 C C . LEU A 1 153 ? -3.901 3.813 5.058 1.00 92.50 153 LEU A C 1
ATOM 1218 O O . LEU A 1 153 ? -3.530 2.639 5.031 1.00 92.50 153 LEU A O 1
ATOM 1222 N N . TYR A 1 154 ? -5.140 4.154 5.394 1.00 95.12 154 TYR A N 1
ATOM 1223 C CA . TYR A 1 154 ? -6.110 3.157 5.851 1.00 95.12 154 TYR A CA 1
ATOM 1224 C C . TYR A 1 154 ? -6.473 2.128 4.776 1.00 95.12 154 TYR A C 1
ATOM 1226 O O . TYR A 1 154 ? -6.852 1.013 5.108 1.00 95.12 154 TYR A O 1
ATOM 1234 N N . GLN A 1 155 ? -6.202 2.435 3.502 1.00 96.88 155 GLN A N 1
ATOM 1235 C CA . GLN A 1 155 ? -6.251 1.475 2.389 1.00 96.88 155 GLN A CA 1
ATOM 1236 C C . GLN A 1 155 ? -5.362 0.247 2.637 1.00 96.88 155 GLN A C 1
ATOM 1238 O O . GLN A 1 155 ? -5.735 -0.867 2.295 1.00 96.88 155 GLN A O 1
ATOM 1243 N N . SER A 1 156 ? -4.241 0.407 3.346 1.00 96.12 156 SER A N 1
ATOM 1244 C CA . SER A 1 156 ? -3.369 -0.706 3.751 1.00 96.12 156 SER A CA 1
ATOM 1245 C C . SER A 1 156 ? -3.957 -1.636 4.825 1.00 96.12 156 SER A C 1
ATOM 1247 O O . SER A 1 156 ? -3.300 -2.596 5.225 1.00 96.12 156 SER A O 1
ATOM 1249 N N . LEU A 1 157 ? -5.148 -1.336 5.351 1.00 97.00 157 LEU A N 1
ATOM 1250 C CA . LEU A 1 157 ? -5.893 -2.216 6.256 1.00 97.00 157 LEU A CA 1
ATOM 1251 C C . LEU A 1 157 ? -6.743 -3.241 5.493 1.00 97.00 157 LEU A C 1
ATOM 1253 O O . LEU A 1 157 ? -7.304 -4.137 6.126 1.00 97.00 157 LEU A O 1
ATOM 1257 N N . CYS A 1 158 ? -6.839 -3.100 4.169 1.00 98.44 158 CYS A N 1
ATOM 1258 C CA . CYS A 1 158 ? -7.596 -3.975 3.288 1.00 98.44 158 CYS A CA 1
ATOM 1259 C C . CYS A 1 158 ? -6.647 -4.962 2.598 1.00 98.44 158 CYS A C 1
ATOM 1261 O O . CYS A 1 158 ? -5.711 -4.553 1.904 1.00 98.44 158 CYS A O 1
ATOM 1263 N N . ASN A 1 159 ? -6.893 -6.252 2.809 1.00 98.44 159 ASN A N 1
ATOM 1264 C CA . ASN A 1 159 ? -6.218 -7.343 2.126 1.00 98.44 159 ASN A CA 1
ATOM 1265 C C . ASN A 1 159 ? -6.989 -7.664 0.838 1.00 98.44 159 ASN A C 1
ATOM 1267 O O . ASN A 1 159 ? -8.190 -7.903 0.875 1.00 98.44 159 ASN A O 1
ATOM 1271 N N . MET A 1 160 ? -6.309 -7.619 -0.301 1.00 97.88 160 MET A N 1
ATOM 1272 C CA . MET A 1 160 ? -6.908 -7.805 -1.624 1.00 97.88 160 MET A CA 1
ATOM 1273 C C . MET A 1 160 ? -6.775 -9.244 -2.126 1.00 97.88 160 MET A C 1
ATOM 1275 O O . MET A 1 160 ? -7.516 -9.637 -3.022 1.00 97.88 160 MET A O 1
ATOM 1279 N N . ASP A 1 161 ? -5.850 -10.023 -1.560 1.00 97.75 161 ASP A N 1
ATOM 1280 C CA . ASP A 1 161 ? -5.740 -11.451 -1.867 1.00 97.75 161 ASP A CA 1
ATOM 1281 C C . ASP A 1 161 ? -6.746 -12.251 -1.020 1.00 97.75 161 ASP A C 1
ATOM 1283 O O . ASP A 1 161 ? -7.426 -13.123 -1.554 1.00 97.75 161 ASP A O 1
ATOM 1287 N N . HIS A 1 162 ? -6.920 -11.872 0.255 1.00 98.31 162 HIS A N 1
ATOM 1288 C CA . HIS A 1 162 ? -7.864 -12.489 1.199 1.00 98.31 162 HIS A CA 1
ATOM 1289 C C . HIS A 1 162 ? -8.741 -11.417 1.888 1.00 98.31 162 HIS A C 1
ATOM 1291 O O . HIS A 1 162 ? -8.433 -10.980 3.004 1.00 98.31 162 HIS A O 1
ATOM 1297 N N . PRO A 1 163 ? -9.819 -10.927 1.237 1.00 98.62 163 PRO A N 1
ATOM 1298 C CA . PRO A 1 163 ? -10.660 -9.830 1.735 1.00 98.62 163 PRO A CA 1
ATOM 1299 C C . PRO A 1 163 ? -11.149 -9.975 3.177 1.00 98.62 163 PRO A C 1
ATOM 1301 O O . PRO A 1 163 ? -11.098 -9.011 3.942 1.00 98.62 163 PRO A O 1
ATOM 1304 N N . GLU A 1 164 ? -11.578 -11.166 3.573 1.00 98.19 164 GLU A N 1
ATOM 1305 C CA . GLU A 1 164 ? -12.060 -11.509 4.912 1.00 98.19 164 GLU A CA 1
ATOM 1306 C C . GLU A 1 164 ? -10.987 -11.414 6.006 1.00 98.19 164 GLU A C 1
ATOM 1308 O O . GLU A 1 164 ? -11.328 -11.215 7.174 1.00 98.19 164 GLU A O 1
ATOM 1313 N N . GLU A 1 165 ? -9.706 -11.484 5.638 1.00 98.19 165 GLU A N 1
ATOM 1314 C CA . GLU A 1 165 ? -8.568 -11.330 6.550 1.00 98.19 165 GLU A CA 1
ATOM 1315 C C . GLU A 1 165 ? -8.107 -9.870 6.693 1.00 98.19 165 GLU A C 1
ATOM 1317 O O . GLU A 1 165 ? -7.116 -9.564 7.363 1.00 98.19 165 GLU A O 1
ATOM 1322 N N . SER A 1 166 ? -8.825 -8.929 6.077 1.00 98.56 166 SER A N 1
ATOM 1323 C CA . SER A 1 166 ? -8.537 -7.502 6.200 1.00 98.56 166 SER A CA 1
ATOM 1324 C C . SER A 1 166 ? -8.579 -7.056 7.658 1.00 98.56 166 SER A C 1
ATOM 1326 O O . SER A 1 166 ? -9.588 -7.223 8.346 1.00 98.56 166 SER A O 1
ATOM 1328 N N . LEU A 1 167 ? -7.528 -6.376 8.127 1.00 97.56 167 LEU A N 1
ATOM 1329 C CA . LEU A 1 167 ? -7.500 -5.832 9.487 1.00 97.56 167 LEU A CA 1
ATOM 1330 C C . LEU A 1 167 ? -8.659 -4.854 9.736 1.00 97.56 167 LEU A C 1
ATOM 1332 O O . LEU A 1 167 ? -9.149 -4.771 10.859 1.00 97.56 167 LEU A O 1
ATOM 1336 N N . LEU A 1 168 ? -9.125 -4.157 8.692 1.00 97.62 168 LEU A N 1
ATOM 1337 C CA . LEU A 1 168 ? -10.302 -3.285 8.760 1.00 97.62 168 LEU A CA 1
ATOM 1338 C C . LEU A 1 168 ? -11.585 -4.031 9.177 1.00 97.62 168 LEU A C 1
ATOM 1340 O O . LEU A 1 168 ? -12.463 -3.428 9.786 1.00 97.62 168 LEU A O 1
ATOM 1344 N N . LEU A 1 169 ? -11.681 -5.329 8.873 1.00 98.50 169 LEU A N 1
ATOM 1345 C CA . LEU A 1 169 ? -12.790 -6.207 9.253 1.00 98.50 169 LEU A CA 1
ATOM 1346 C C . LEU A 1 169 ? -12.507 -6.958 10.554 1.00 98.50 169 LEU A C 1
ATOM 1348 O O . LEU A 1 169 ? -13.385 -7.071 11.407 1.00 98.50 169 LEU A O 1
ATOM 1352 N N . LEU A 1 170 ? -11.283 -7.467 10.719 1.00 98.44 170 LEU A N 1
ATOM 1353 C CA . LEU A 1 170 ? -10.922 -8.302 11.862 1.00 98.44 170 LEU A CA 1
ATOM 1354 C C . LEU A 1 170 ? -10.811 -7.506 13.166 1.00 98.44 170 LEU A C 1
ATOM 1356 O O . LEU A 1 170 ? -11.248 -7.988 14.207 1.00 98.44 170 LEU A O 1
ATOM 1360 N N . ALA A 1 171 ? -10.256 -6.290 13.134 1.00 97.50 171 ALA A N 1
ATOM 1361 C CA . ALA A 1 171 ? -10.109 -5.456 14.329 1.00 97.50 171 ALA A CA 1
ATOM 1362 C C . ALA A 1 171 ? -11.445 -5.176 15.057 1.00 97.50 171 ALA A C 1
ATOM 1364 O O . ALA A 1 171 ? -11.483 -5.353 16.276 1.00 97.50 171 ALA A O 1
ATOM 1365 N N . PRO A 1 172 ? -12.538 -4.786 14.373 1.00 97.62 172 PRO A N 1
ATOM 1366 C CA . PRO A 1 172 ? -13.834 -4.553 15.019 1.00 97.62 172 PRO A CA 1
ATOM 1367 C C . PRO A 1 172 ? -14.658 -5.820 15.319 1.00 97.62 172 PRO A C 1
ATOM 1369 O O . PRO A 1 172 ? -15.652 -5.725 16.041 1.00 97.62 172 PRO A O 1
ATOM 1372 N N . LEU A 1 173 ? -14.299 -6.986 14.773 1.00 98.62 173 LEU A N 1
ATOM 1373 C CA . LEU A 1 173 ? -15.060 -8.234 14.913 1.00 98.62 173 LEU A CA 1
ATOM 1374 C C . LEU A 1 173 ? -14.747 -8.960 16.235 1.00 98.62 173 LEU A C 1
ATOM 1376 O O . LEU A 1 173 ? -13.595 -9.000 16.672 1.00 98.62 173 LEU A O 1
ATOM 1380 N N . ALA A 1 174 ? -15.766 -9.562 16.854 1.00 98.44 174 ALA A N 1
ATOM 1381 C CA . ALA A 1 174 ? -15.638 -10.368 18.067 1.00 98.44 174 ALA A CA 1
ATOM 1382 C C . ALA A 1 174 ? -14.678 -11.550 17.906 1.00 98.44 174 ALA A C 1
ATOM 1384 O O . ALA A 1 174 ? -14.664 -12.220 16.871 1.00 98.44 174 ALA A O 1
ATOM 1385 N N . LYS A 1 175 ? -13.928 -11.865 18.971 1.00 98.06 175 LYS A N 1
ATOM 1386 C CA . LYS A 1 175 ? -13.026 -13.031 18.995 1.00 98.06 175 LYS A CA 1
ATOM 1387 C C . LYS A 1 175 ? -13.771 -14.349 18.782 1.00 98.06 175 LYS A C 1
ATOM 1389 O O . LYS A 1 175 ? -13.285 -15.208 18.057 1.00 98.06 175 LYS A O 1
ATOM 1394 N N . SER A 1 176 ? -14.976 -14.477 19.339 1.00 97.75 176 SER A N 1
ATOM 1395 C CA . SER A 1 176 ? -15.858 -15.639 19.144 1.00 97.75 176 SER A CA 1
ATOM 1396 C C . SER A 1 176 ? -16.277 -15.850 17.684 1.00 97.75 176 SER A C 1
ATOM 1398 O O . SER A 1 176 ? -16.583 -16.970 17.296 1.00 97.75 176 SER A O 1
ATOM 1400 N N . ALA A 1 177 ? -16.247 -14.800 16.8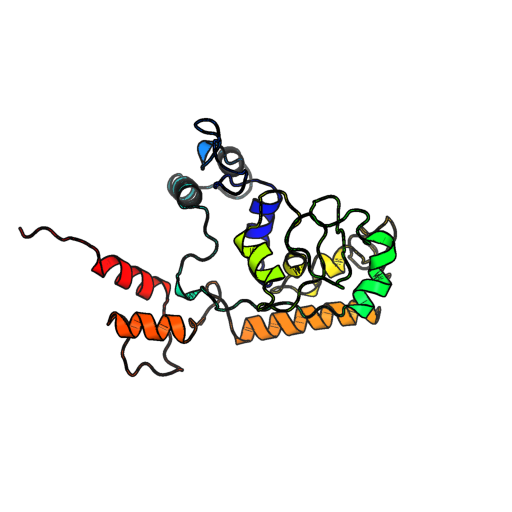60 1.00 98.00 177 ALA A N 1
ATOM 1401 C CA . ALA A 1 177 ? -16.516 -14.859 15.424 1.00 98.00 177 ALA A CA 1
ATOM 1402 C C . ALA A 1 177 ? -15.231 -14.917 14.568 1.00 98.00 177 ALA A C 1
ATOM 1404 O O . ALA A 1 177 ? -15.286 -14.711 13.352 1.00 98.00 177 ALA A O 1
ATOM 1405 N N . GLY A 1 178 ? -14.073 -15.168 15.192 1.00 97.44 178 GLY A N 1
ATOM 1406 C CA . GLY A 1 178 ? -12.763 -15.211 14.535 1.00 97.44 178 GLY A CA 1
ATOM 1407 C C . GLY A 1 178 ? -12.131 -13.839 14.275 1.00 97.44 178 GLY A C 1
ATOM 1408 O O . GLY A 1 178 ? -11.205 -13.737 13.476 1.00 97.44 178 GLY A O 1
ATOM 1409 N N . GLY A 1 179 ? -12.642 -12.776 14.901 1.00 97.81 179 GLY A N 1
ATOM 1410 C CA . GLY A 1 179 ? -12.051 -11.438 14.871 1.00 97.81 179 GLY A CA 1
ATOM 1411 C C . GLY A 1 179 ? -11.006 -11.205 15.964 1.00 97.81 179 GLY A C 1
ATOM 1412 O O . GLY A 1 179 ? -10.608 -12.113 16.691 1.00 97.81 179 GLY A O 1
ATOM 1413 N N . LEU A 1 180 ? -10.563 -9.955 16.097 1.00 97.62 180 LEU A N 1
ATOM 1414 C CA . LEU A 1 180 ? -9.517 -9.553 17.044 1.00 97.62 180 LEU A CA 1
ATOM 1415 C C . LEU A 1 180 ? -10.044 -8.723 18.223 1.00 97.62 180 LEU A C 1
ATOM 1417 O O . LEU A 1 180 ? -9.358 -8.640 19.241 1.00 97.62 180 LEU A O 1
ATOM 1421 N N . GLN A 1 181 ? -11.236 -8.123 18.108 1.00 97.00 181 GLN A N 1
ATOM 1422 C CA . GLN A 1 181 ? -11.849 -7.270 19.136 1.00 97.00 181 GLN A CA 1
ATOM 1423 C C . GLN A 1 181 ? -10.889 -6.190 19.678 1.00 97.00 181 GLN A C 1
ATOM 1425 O O . GLN A 1 181 ? -10.680 -6.043 20.881 1.00 97.00 181 GLN A O 1
ATOM 1430 N N . LEU A 1 182 ? -10.252 -5.446 18.776 1.00 94.62 182 LEU A N 1
ATOM 1431 C CA . LEU A 1 182 ? -9.258 -4.421 19.115 1.00 94.62 182 LEU A CA 1
ATOM 1432 C C . LEU A 1 182 ? -9.867 -3.022 19.270 1.00 94.62 182 LEU A C 1
ATOM 1434 O O . LEU A 1 182 ? -9.239 -2.134 19.845 1.00 94.62 182 LEU A O 1
ATOM 1438 N N . CYS A 1 183 ? -11.073 -2.798 18.748 1.00 93.25 183 CYS A N 1
ATOM 1439 C CA . CYS A 1 183 ? -11.720 -1.489 18.752 1.00 93.25 183 CYS A CA 1
ATOM 1440 C C . CYS A 1 183 ? -12.391 -1.206 20.105 1.00 93.25 183 CYS A C 1
ATOM 1442 O O . CYS A 1 183 ? -13.469 -1.710 20.379 1.00 93.25 183 CYS A O 1
ATOM 1444 N N . GLY A 1 184 ? -11.768 -0.392 20.963 1.00 81.12 184 GLY A N 1
ATOM 1445 C CA . GLY A 1 184 ? -12.409 0.087 22.200 1.00 81.12 184 GLY A CA 1
ATOM 1446 C C . GLY A 1 184 ? -12.673 -0.986 23.267 1.00 81.12 184 GLY A C 1
ATOM 1447 O O . GLY A 1 184 ? -13.443 -0.744 24.188 1.00 81.12 184 GLY A O 1
ATOM 1448 N N . GLY A 1 185 ? -12.053 -2.167 23.154 1.00 83.12 185 GLY A N 1
ATOM 1449 C CA . GLY A 1 185 ? -12.162 -3.264 24.126 1.00 83.12 185 GLY A CA 1
ATOM 1450 C C . GLY A 1 185 ? -13.417 -4.137 23.997 1.00 83.12 185 GLY A C 1
ATOM 1451 O O . GLY A 1 185 ? -13.475 -5.199 24.613 1.00 83.12 185 GLY A O 1
ATOM 1452 N N . GLN A 1 186 ? -14.385 -3.753 23.163 1.00 89.81 186 GLN A N 1
ATOM 1453 C CA . GLN A 1 186 ? -15.617 -4.504 22.906 1.00 89.81 186 GLN A CA 1
ATOM 1454 C C . GLN A 1 186 ? -15.810 -4.722 21.402 1.00 89.81 186 GLN A C 1
ATOM 1456 O O . GLN A 1 186 ? -15.312 -3.935 20.595 1.00 89.81 186 GLN A O 1
ATOM 1461 N N . PRO A 1 187 ? -16.494 -5.795 20.980 1.00 96.00 187 PRO A N 1
ATOM 1462 C CA . PRO A 1 187 ? -16.712 -6.030 19.563 1.00 96.00 187 PRO A CA 1
ATOM 1463 C C . PRO A 1 187 ? -17.710 -5.018 19.001 1.00 96.00 187 PRO A C 1
ATOM 1465 O O . PRO A 1 187 ? -18.817 -4.864 19.509 1.00 96.00 187 PRO A O 1
ATOM 1468 N N . VAL A 1 188 ? -17.329 -4.356 17.911 1.00 97.38 188 VAL A N 1
ATOM 1469 C CA . VAL A 1 188 ? -18.246 -3.522 17.123 1.00 97.38 188 VAL A CA 1
ATOM 1470 C C . VAL A 1 188 ? -19.168 -4.414 16.293 1.00 97.38 188 VAL A C 1
ATOM 1472 O O . VAL A 1 188 ? -20.344 -4.094 16.138 1.00 97.38 188 VAL A O 1
ATOM 1475 N N . PHE A 1 189 ? -18.651 -5.533 15.777 1.00 98.25 189 PHE A N 1
ATOM 1476 C CA . PHE A 1 189 ? -19.423 -6.566 15.087 1.00 98.25 189 PHE A CA 1
ATOM 1477 C C . PHE A 1 189 ? -19.399 -7.853 15.908 1.00 98.25 189 PHE A C 1
ATOM 1479 O O . PHE A 1 189 ? -18.328 -8.404 16.164 1.00 98.25 189 PHE A O 1
ATOM 1486 N N . GLN A 1 190 ? -20.572 -8.352 16.298 1.00 98.06 190 GLN A N 1
ATOM 1487 C CA . GLN A 1 190 ? -20.672 -9.601 17.062 1.00 98.06 190 GLN A CA 1
ATOM 1488 C C . GLN A 1 190 ? -20.448 -10.838 16.191 1.00 98.06 190 GLN A C 1
ATOM 1490 O O . GLN A 1 190 ? -19.935 -11.849 16.658 1.00 98.06 190 GLN A O 1
ATOM 1495 N N . SER A 1 191 ? -20.815 -10.765 14.912 1.00 98.19 191 SER A N 1
ATOM 1496 C CA . SER A 1 191 ? -20.641 -11.864 13.969 1.00 98.19 191 SER A CA 1
ATOM 1497 C C . SER A 1 191 ? -20.382 -11.348 12.558 1.00 98.19 191 SER A C 1
ATOM 1499 O O . SER A 1 191 ? -20.688 -10.200 12.230 1.00 98.19 191 SER A O 1
ATOM 1501 N N . LYS A 1 192 ? -19.872 -12.234 11.696 1.00 98.44 192 LYS A N 1
ATOM 1502 C CA . LYS A 1 192 ? -19.693 -11.953 10.266 1.00 98.44 192 LYS A CA 1
ATOM 1503 C C . LYS A 1 192 ? -21.023 -11.761 9.528 1.00 98.44 192 LYS A C 1
ATOM 1505 O O . LYS A 1 192 ? -21.003 -11.263 8.414 1.00 98.44 192 LYS A O 1
ATOM 1510 N N . SER A 1 193 ? -22.166 -12.135 10.110 1.00 98.31 193 SER A N 1
ATOM 1511 C CA . SER A 1 193 ? -23.485 -11.953 9.481 1.00 98.31 193 SER A CA 1
ATOM 1512 C C . SER A 1 193 ? -24.032 -10.524 9.592 1.00 98.31 193 SER A C 1
ATOM 1514 O O . SER A 1 193 ? -25.027 -10.204 8.948 1.00 98.31 193 SER A O 1
ATOM 1516 N N . ASP A 1 194 ? -23.377 -9.650 10.370 1.00 98.62 194 ASP A N 1
ATOM 1517 C CA . ASP A 1 194 ? -23.798 -8.258 10.522 1.00 98.62 194 ASP A CA 1
ATOM 1518 C C . ASP A 1 194 ? -23.872 -7.546 9.147 1.00 98.62 194 ASP A C 1
ATOM 1520 O O . ASP A 1 194 ? -22.896 -7.575 8.385 1.00 98.62 194 ASP A O 1
ATOM 1524 N N . PRO A 1 195 ? -24.999 -6.888 8.806 1.00 98.62 195 PRO A N 1
ATOM 1525 C CA . PRO A 1 195 ? -25.182 -6.267 7.494 1.00 98.62 195 PRO A CA 1
ATOM 1526 C C . PRO A 1 195 ? -24.131 -5.209 7.139 1.00 98.62 195 PRO A C 1
ATOM 1528 O O . PRO A 1 195 ? -23.758 -5.075 5.970 1.00 98.62 195 PRO A O 1
ATOM 1531 N N . ASP A 1 196 ? -23.630 -4.465 8.128 1.00 98.62 196 ASP A N 1
ATOM 1532 C CA . ASP A 1 196 ? -22.596 -3.452 7.922 1.00 98.62 196 ASP A CA 1
ATOM 1533 C C . ASP A 1 196 ? -21.212 -4.078 7.765 1.00 98.62 196 ASP A C 1
ATOM 1535 O O . ASP A 1 196 ? -20.438 -3.620 6.924 1.00 98.62 196 ASP A O 1
ATOM 1539 N N . TYR A 1 197 ? -20.911 -5.142 8.521 1.00 98.69 197 TYR A N 1
ATOM 1540 C CA . TYR A 1 197 ? -19.694 -5.932 8.310 1.00 98.69 197 TYR A CA 1
ATOM 1541 C C . TYR A 1 197 ? -19.654 -6.447 6.868 1.00 98.69 197 TYR A C 1
ATOM 1543 O O . TYR A 1 197 ? -18.682 -6.226 6.143 1.00 98.69 197 TYR A O 1
ATOM 1551 N N . GLN A 1 198 ? -20.756 -7.056 6.422 1.00 98.81 198 GLN A N 1
ATOM 1552 C CA . GLN A 1 198 ? -20.904 -7.564 5.061 1.00 98.81 198 GLN A CA 1
ATOM 1553 C C . GLN A 1 198 ? -20.818 -6.448 4.016 1.00 98.81 198 GLN A C 1
ATOM 1555 O O . GLN A 1 198 ? -20.242 -6.639 2.947 1.00 98.81 198 GLN A O 1
ATOM 1560 N N . ARG A 1 199 ? -21.334 -5.250 4.317 1.00 98.75 199 ARG A N 1
ATOM 1561 C CA . ARG A 1 199 ? -21.191 -4.087 3.434 1.00 98.75 199 ARG A CA 1
ATOM 1562 C C . ARG A 1 199 ? -19.732 -3.669 3.266 1.00 98.75 199 ARG A C 1
ATOM 1564 O O . ARG A 1 199 ? -19.327 -3.421 2.135 1.00 98.75 199 ARG A O 1
ATOM 1571 N N . ILE A 1 200 ? -18.951 -3.609 4.344 1.00 98.75 200 ILE A N 1
ATOM 1572 C CA . ILE A 1 200 ? -17.518 -3.286 4.267 1.00 98.75 200 ILE A CA 1
ATOM 1573 C C . ILE A 1 200 ? -16.781 -4.380 3.486 1.00 98.75 200 ILE A C 1
ATOM 1575 O O . ILE A 1 200 ? -16.056 -4.066 2.542 1.00 98.75 200 ILE A O 1
ATOM 1579 N N . LEU A 1 201 ? -17.027 -5.656 3.802 1.00 98.88 201 LEU A N 1
ATOM 1580 C CA . LEU A 1 201 ? -16.410 -6.789 3.109 1.00 98.88 201 LEU A CA 1
ATOM 1581 C C . LEU A 1 201 ? -16.666 -6.747 1.596 1.00 98.88 201 LEU A C 1
ATOM 1583 O O . LEU A 1 201 ? -15.716 -6.855 0.824 1.00 98.88 201 LEU A O 1
ATOM 1587 N N . ARG A 1 202 ? -17.908 -6.488 1.163 1.00 98.88 202 ARG A N 1
ATOM 1588 C CA . ARG A 1 202 ? -18.250 -6.369 -0.266 1.00 98.88 202 ARG A CA 1
ATOM 1589 C C . ARG A 1 202 ? -17.433 -5.302 -0.991 1.00 98.88 202 ARG A C 1
ATOM 1591 O O . ARG A 1 202 ? -17.035 -5.516 -2.131 1.00 98.88 202 ARG A O 1
ATOM 1598 N N . THR A 1 203 ? -17.155 -4.164 -0.350 1.00 98.75 203 THR A N 1
ATOM 1599 C CA . THR A 1 203 ? -16.343 -3.104 -0.979 1.00 98.75 203 THR A CA 1
ATOM 1600 C C . THR A 1 203 ? -14.887 -3.522 -1.175 1.00 98.75 203 THR A C 1
ATOM 1602 O O . THR A 1 203 ? -14.288 -3.188 -2.196 1.00 98.75 203 THR A O 1
ATOM 1605 N N . ILE A 1 204 ? -14.337 -4.303 -0.241 1.00 98.88 204 ILE A N 1
ATOM 1606 C CA . ILE A 1 204 ? -12.984 -4.859 -0.354 1.00 98.88 204 ILE A CA 1
ATOM 1607 C C . ILE A 1 204 ? -12.960 -5.941 -1.439 1.00 98.88 204 ILE A C 1
ATOM 1609 O O . ILE A 1 204 ? -12.078 -5.931 -2.291 1.00 98.88 204 ILE A O 1
ATOM 1613 N N . GLN A 1 205 ? -13.961 -6.827 -1.465 1.00 98.88 205 GLN A N 1
ATOM 1614 C CA . GLN A 1 205 ? -14.100 -7.869 -2.487 1.00 98.88 205 GLN A CA 1
ATOM 1615 C C . GLN A 1 205 ? -14.234 -7.290 -3.901 1.00 98.88 205 GLN A C 1
ATOM 1617 O O . GLN A 1 205 ? -13.608 -7.805 -4.825 1.00 98.88 205 GLN A O 1
ATOM 1622 N N . ALA A 1 206 ? -15.003 -6.212 -4.072 1.00 98.75 206 ALA A N 1
ATOM 1623 C CA . ALA A 1 206 ? -15.150 -5.535 -5.358 1.00 98.75 206 ALA A CA 1
ATOM 1624 C C . ALA A 1 206 ? -13.811 -4.970 -5.853 1.00 98.75 206 ALA A C 1
ATOM 1626 O O . ALA A 1 206 ? -13.413 -5.215 -6.989 1.00 98.75 206 ALA A O 1
ATOM 1627 N N . ALA A 1 207 ? -13.075 -4.283 -4.978 1.00 98.38 207 ALA A N 1
ATOM 1628 C CA . ALA A 1 207 ? -11.759 -3.754 -5.312 1.00 98.38 207 ALA A CA 1
ATOM 1629 C C . ALA A 1 207 ? -10.742 -4.885 -5.585 1.00 98.38 207 ALA A C 1
ATOM 1631 O O . ALA A 1 207 ? -9.912 -4.778 -6.485 1.00 98.38 207 ALA A O 1
ATOM 1632 N N . ALA A 1 208 ? -10.814 -5.994 -4.841 1.00 98.44 208 ALA A N 1
ATOM 1633 C CA . ALA A 1 208 ? -10.003 -7.187 -5.078 1.00 98.44 208 ALA A CA 1
ATOM 1634 C C . ALA A 1 208 ? -10.287 -7.815 -6.449 1.00 98.44 208 ALA A C 1
ATOM 1636 O O . ALA A 1 208 ? -9.352 -8.208 -7.145 1.00 98.44 208 ALA A O 1
ATOM 1637 N N . GLN A 1 209 ? -11.557 -7.878 -6.860 1.00 98.44 209 GLN A N 1
ATOM 1638 C CA . GLN A 1 209 ? -11.930 -8.348 -8.192 1.00 98.44 209 GLN A CA 1
ATOM 1639 C C . GLN A 1 209 ? -11.385 -7.423 -9.281 1.00 98.44 209 GLN A C 1
ATOM 1641 O O . GLN A 1 209 ? -10.721 -7.893 -10.196 1.00 98.44 209 GLN A O 1
ATOM 1646 N N . GLU A 1 210 ? -11.560 -6.110 -9.134 1.00 97.50 210 GLU A N 1
ATOM 1647 C CA . GLU A 1 210 ? -11.011 -5.144 -10.087 1.00 97.50 210 GLU A CA 1
ATOM 1648 C C . GLU A 1 210 ? -9.475 -5.248 -10.186 1.00 97.50 210 GLU A C 1
ATOM 1650 O O . GLU A 1 210 ? -8.920 -5.145 -11.281 1.00 97.50 210 GLU A O 1
ATOM 1655 N N . LEU A 1 211 ? -8.771 -5.508 -9.076 1.00 97.00 211 LEU A N 1
ATOM 1656 C CA . LEU A 1 211 ? -7.330 -5.775 -9.102 1.00 97.00 211 LEU A CA 1
ATOM 1657 C C . LEU A 1 211 ? -6.993 -7.089 -9.820 1.00 97.00 211 LEU A C 1
ATOM 1659 O O . LEU A 1 211 ? -5.984 -7.136 -10.517 1.00 97.00 211 LEU A O 1
ATOM 1663 N N . ARG A 1 212 ? -7.803 -8.146 -9.690 1.00 96.81 212 ARG A N 1
ATOM 1664 C CA . ARG A 1 212 ? -7.613 -9.394 -10.455 1.00 96.81 212 ARG A CA 1
ATOM 1665 C C . ARG A 1 212 ? -7.768 -9.175 -11.957 1.00 96.81 212 ARG A C 1
ATOM 1667 O O . ARG A 1 212 ? -6.992 -9.745 -12.722 1.00 96.81 212 ARG A O 1
ATOM 1674 N N . ASP A 1 213 ? -8.702 -8.317 -12.351 1.00 95.38 213 ASP A N 1
ATOM 1675 C CA . ASP A 1 213 ? -8.980 -8.019 -13.756 1.00 95.38 213 ASP A CA 1
ATOM 1676 C C . ASP A 1 213 ? -7.903 -7.101 -14.359 1.00 95.38 213 ASP A C 1
ATOM 1678 O O . ASP A 1 213 ? -7.328 -7.407 -15.404 1.00 95.38 213 ASP A O 1
ATOM 1682 N N . LYS A 1 214 ? -7.580 -5.989 -13.679 1.00 93.31 214 LYS A N 1
ATOM 1683 C CA . LYS A 1 214 ? -6.582 -5.001 -14.138 1.00 93.31 214 LYS A CA 1
ATOM 1684 C C . LYS A 1 214 ? -5.142 -5.464 -13.957 1.00 93.31 214 LYS A C 1
ATOM 1686 O O . LYS A 1 214 ? -4.278 -5.099 -14.753 1.00 93.31 214 LYS A O 1
ATOM 1691 N N . LYS A 1 215 ? -4.900 -6.254 -12.909 1.00 95.19 215 LYS A N 1
ATOM 1692 C CA . LYS A 1 215 ? -3.595 -6.754 -12.465 1.00 95.19 215 LYS A CA 1
ATOM 1693 C C . LYS A 1 215 ? -2.627 -5.639 -12.058 1.00 95.19 215 LYS A C 1
ATOM 1695 O O . LYS A 1 215 ? -2.866 -4.448 -12.246 1.00 95.19 215 LYS A O 1
ATOM 1700 N N . ARG A 1 216 ? -1.500 -6.039 -11.475 1.00 93.81 216 ARG A N 1
ATOM 1701 C CA . ARG A 1 216 ? -0.377 -5.178 -11.077 1.00 93.81 216 ARG A CA 1
ATOM 1702 C C . ARG A 1 216 ? 0.936 -5.868 -11.433 1.00 93.81 216 ARG A C 1
ATOM 1704 O O . ARG A 1 216 ? 0.941 -7.074 -11.620 1.00 93.81 216 ARG A O 1
ATOM 1711 N N . PHE A 1 217 ? 2.039 -5.124 -11.500 1.00 94.31 217 PHE A N 1
ATOM 1712 C CA . PHE A 1 217 ? 3.377 -5.619 -11.863 1.00 94.31 217 PHE A CA 1
ATOM 1713 C C . PHE A 1 217 ? 3.828 -6.921 -11.175 1.00 94.31 217 PHE A C 1
ATOM 1715 O O . PHE A 1 217 ? 4.659 -7.636 -11.718 1.00 94.31 217 PHE A O 1
ATOM 1722 N N . ASP A 1 218 ? 3.290 -7.240 -9.997 1.00 92.69 218 ASP A N 1
ATOM 1723 C CA . ASP A 1 218 ? 3.556 -8.461 -9.237 1.00 92.69 218 ASP A CA 1
ATOM 1724 C C . ASP A 1 218 ? 2.514 -9.575 -9.481 1.00 92.69 218 ASP A C 1
ATOM 1726 O O . ASP A 1 218 ? 2.378 -10.483 -8.658 1.00 92.69 218 ASP A O 1
ATOM 1730 N N . MET A 1 219 ? 1.735 -9.504 -10.566 1.00 95.12 219 MET A N 1
ATOM 1731 C CA . MET A 1 219 ? 0.673 -10.451 -10.927 1.00 95.12 219 MET A CA 1
ATOM 1732 C C . MET A 1 219 ? 0.879 -11.016 -12.343 1.00 95.12 219 MET A C 1
ATOM 1734 O O . MET A 1 219 ? 1.145 -10.254 -13.276 1.00 95.12 219 MET A O 1
ATOM 1738 N N . PRO A 1 220 ? 0.695 -12.336 -12.544 1.00 93.75 220 PRO A N 1
ATOM 1739 C CA . PRO A 1 220 ? 0.835 -12.962 -13.856 1.00 93.75 220 PRO A CA 1
ATOM 1740 C C . PRO A 1 220 ? -0.062 -12.347 -14.939 1.00 93.75 220 PRO A C 1
ATOM 1742 O O . PRO A 1 220 ? -1.277 -12.184 -14.778 1.00 93.75 220 PRO A O 1
ATOM 1745 N N . GLY A 1 221 ? 0.544 -12.040 -16.085 1.00 92.62 221 GLY A N 1
ATOM 1746 C CA . GLY A 1 221 ? -0.137 -11.429 -17.225 1.00 92.62 221 GLY A CA 1
ATOM 1747 C C . GLY A 1 221 ? -0.542 -9.973 -16.995 1.00 92.62 221 GLY A C 1
ATOM 1748 O O . GLY A 1 221 ? -1.499 -9.517 -17.618 1.00 92.62 221 GLY A O 1
ATOM 1749 N N . PHE A 1 222 ? 0.120 -9.270 -16.072 1.00 95.12 222 PHE A N 1
ATOM 1750 C CA . PHE A 1 222 ? 0.060 -7.816 -15.992 1.00 95.12 222 PHE A CA 1
ATOM 1751 C C . PHE A 1 222 ? 0.536 -7.181 -17.296 1.00 95.12 222 PHE A C 1
ATOM 1753 O O . PHE A 1 222 ? 1.530 -7.606 -17.880 1.00 95.12 222 PHE A O 1
ATOM 1760 N N . ARG A 1 223 ? -0.161 -6.123 -17.709 1.00 94.19 223 ARG A N 1
ATOM 1761 C CA . ARG A 1 223 ? 0.221 -5.282 -18.836 1.00 94.19 223 ARG A CA 1
ATOM 1762 C C . ARG A 1 223 ? 0.354 -3.835 -18.351 1.00 94.19 223 ARG A C 1
ATOM 1764 O O . ARG A 1 223 ? -0.588 -3.335 -17.730 1.00 94.19 223 ARG A O 1
ATOM 1771 N N . PRO A 1 224 ? 1.479 -3.151 -18.628 1.00 95.00 224 PRO A N 1
ATOM 1772 C CA . PRO A 1 224 ? 1.623 -1.731 -18.327 1.00 95.00 224 PRO A CA 1
ATOM 1773 C C . PRO A 1 224 ? 0.550 -0.876 -19.002 1.00 95.00 224 PRO A C 1
ATOM 1775 O O . PRO A 1 224 ? -0.029 -1.254 -20.021 1.00 95.00 224 PRO A O 1
ATOM 1778 N N . ASN A 1 225 ? 0.300 0.311 -18.452 1.00 93.88 225 ASN A N 1
ATOM 1779 C CA . ASN A 1 225 ? -0.632 1.250 -19.062 1.00 93.88 225 ASN A CA 1
ATOM 1780 C C . ASN A 1 225 ? -0.149 1.757 -20.437 1.00 93.88 225 ASN A C 1
ATOM 1782 O O . ASN A 1 225 ? 1.013 1.620 -20.828 1.00 93.88 225 ASN A O 1
ATOM 1786 N N . ARG A 1 226 ? -1.064 2.411 -21.159 1.00 94.06 226 ARG A N 1
ATOM 1787 C CA . ARG A 1 226 ? -0.805 2.956 -22.500 1.00 94.06 226 ARG A CA 1
ATOM 1788 C C . ARG A 1 226 ? 0.353 3.957 -22.561 1.00 94.06 226 ARG A C 1
ATOM 1790 O O . ARG A 1 226 ? 0.954 4.096 -23.616 1.00 94.06 226 ARG A O 1
ATOM 1797 N N . PHE A 1 227 ? 0.642 4.674 -21.472 1.00 95.38 227 PHE A N 1
ATOM 1798 C CA . PHE A 1 227 ? 1.697 5.688 -21.461 1.00 95.38 227 PHE A CA 1
ATOM 1799 C C . PHE A 1 227 ? 3.071 5.031 -21.456 1.00 95.38 227 PHE A C 1
ATOM 1801 O O . PHE A 1 227 ? 3.916 5.411 -22.255 1.00 95.38 227 PHE A O 1
ATOM 1808 N N . TYR A 1 228 ? 3.259 3.999 -20.630 1.00 96.44 228 TYR A N 1
ATOM 1809 C CA . TYR A 1 228 ? 4.475 3.191 -20.658 1.00 96.44 228 TYR A CA 1
ATOM 1810 C C . TYR A 1 228 ? 4.705 2.580 -22.043 1.00 96.44 228 TYR A C 1
ATOM 1812 O O . TYR A 1 228 ? 5.787 2.721 -22.601 1.00 96.44 228 TYR A O 1
ATOM 1820 N N . ILE A 1 229 ? 3.670 1.954 -22.622 1.00 96.62 229 ILE A N 1
ATOM 1821 C CA . ILE A 1 229 ? 3.763 1.330 -23.950 1.00 96.62 229 ILE A CA 1
ATOM 1822 C C . ILE A 1 229 ? 4.171 2.366 -25.002 1.00 96.62 229 ILE A C 1
ATOM 1824 O O . ILE A 1 229 ? 5.122 2.127 -25.738 1.00 96.62 229 ILE A O 1
ATOM 1828 N N . ARG A 1 230 ? 3.507 3.528 -25.024 1.00 96.44 230 ARG A N 1
ATOM 1829 C CA . ARG A 1 230 ? 3.823 4.620 -25.951 1.00 96.44 230 ARG A CA 1
ATOM 1830 C C . ARG A 1 230 ? 5.280 5.066 -25.838 1.00 96.44 230 ARG A C 1
ATOM 1832 O O . ARG A 1 230 ? 5.944 5.200 -26.856 1.00 96.44 230 ARG A O 1
ATOM 1839 N N . GLU A 1 231 ? 5.786 5.296 -24.625 1.00 97.12 231 GLU A N 1
ATOM 1840 C CA . GLU A 1 231 ? 7.176 5.743 -24.467 1.00 97.12 231 GLU A CA 1
ATOM 1841 C C . GLU A 1 231 ? 8.174 4.666 -24.900 1.00 97.12 231 GLU A C 1
ATOM 1843 O O . GLU A 1 231 ? 9.133 4.966 -25.602 1.00 97.12 231 GLU A O 1
ATOM 1848 N N . MET A 1 232 ? 7.928 3.398 -24.569 1.00 97.75 232 MET A N 1
ATOM 1849 C CA . MET A 1 232 ? 8.811 2.312 -25.003 1.00 97.75 232 MET A CA 1
ATOM 1850 C C . MET A 1 232 ? 8.768 2.090 -26.526 1.00 97.75 232 MET A C 1
ATOM 1852 O O . MET A 1 232 ? 9.782 1.717 -27.110 1.00 97.75 232 MET A O 1
ATOM 1856 N N . GLN A 1 233 ? 7.643 2.380 -27.191 1.00 97.19 233 GLN A N 1
ATOM 1857 C CA . GLN A 1 233 ? 7.565 2.446 -28.657 1.00 97.19 233 GLN A CA 1
ATOM 1858 C C . GLN A 1 233 ? 8.369 3.628 -29.219 1.00 97.19 233 GLN A C 1
ATOM 1860 O O . GLN A 1 233 ? 9.115 3.450 -30.178 1.00 97.19 233 GLN A O 1
ATOM 1865 N N . ASN A 1 234 ? 8.285 4.812 -28.600 1.00 97.12 234 ASN A N 1
ATOM 1866 C CA . ASN A 1 234 ? 9.067 5.989 -29.006 1.00 97.12 234 ASN A CA 1
ATOM 1867 C C . ASN A 1 234 ? 10.581 5.747 -28.902 1.00 97.12 234 ASN A C 1
ATOM 1869 O O . ASN A 1 234 ? 11.341 6.241 -29.731 1.00 97.12 234 ASN A O 1
ATOM 1873 N N . TYR A 1 235 ? 11.020 4.970 -27.908 1.00 96.56 235 TYR A N 1
ATOM 1874 C CA . TYR A 1 235 ? 12.418 4.555 -27.760 1.00 96.56 235 TYR A CA 1
ATOM 1875 C C . TYR A 1 235 ? 12.822 3.384 -28.673 1.00 96.56 235 TYR A C 1
ATOM 1877 O O . TYR A 1 235 ? 13.978 2.970 -28.644 1.00 96.56 235 TYR A O 1
ATOM 1885 N N . GLY A 1 236 ? 11.903 2.836 -29.477 1.00 96.62 236 GLY A N 1
ATOM 1886 C CA . GLY A 1 236 ? 12.173 1.711 -30.378 1.00 96.62 236 GLY A CA 1
ATOM 1887 C C . GLY A 1 236 ? 12.327 0.355 -29.680 1.00 96.62 236 GLY A C 1
ATOM 1888 O O . GLY A 1 236 ? 12.857 -0.579 -30.273 1.00 96.62 236 GLY A O 1
ATOM 1889 N N . LEU A 1 237 ? 11.878 0.233 -28.428 1.00 97.50 237 LEU A N 1
ATOM 1890 C CA . LEU A 1 237 ? 11.996 -0.988 -27.618 1.00 97.50 237 LEU A CA 1
ATOM 1891 C C . LEU A 1 237 ? 10.780 -1.904 -27.743 1.00 97.50 237 LEU A C 1
ATOM 1893 O O . LEU A 1 237 ? 10.875 -3.102 -27.488 1.00 97.50 237 LEU A O 1
ATOM 1897 N N . LEU A 1 238 ? 9.632 -1.339 -28.121 1.00 97.75 238 LEU A N 1
ATOM 1898 C CA . LEU A 1 238 ? 8.417 -2.081 -28.438 1.00 97.75 238 LEU A CA 1
ATOM 1899 C C . LEU A 1 238 ? 7.978 -1.790 -29.883 1.00 97.75 238 LEU A C 1
ATOM 1901 O O . LEU A 1 238 ? 8.132 -0.656 -30.340 1.00 97.75 238 LEU A O 1
ATOM 1905 N N . PRO A 1 239 ? 7.379 -2.768 -30.591 1.00 96.69 239 PRO A N 1
ATOM 1906 C CA . PRO A 1 239 ? 6.840 -2.560 -31.936 1.00 96.69 239 PRO A CA 1
ATOM 1907 C C . PRO A 1 239 ? 5.771 -1.462 -31.976 1.00 96.69 239 PRO A C 1
ATOM 1909 O O . PRO A 1 239 ? 4.910 -1.402 -31.096 1.00 96.69 239 PRO A O 1
ATOM 1912 N N . ALA A 1 240 ? 5.779 -0.615 -33.009 1.00 95.44 240 ALA A N 1
ATOM 1913 C CA . ALA A 1 240 ? 4.799 0.466 -33.172 1.00 95.44 240 ALA A CA 1
ATOM 1914 C C . ALA A 1 240 ? 3.359 -0.051 -33.373 1.00 95.44 240 ALA A C 1
ATOM 1916 O O . ALA A 1 240 ? 2.398 0.597 -32.962 1.00 95.44 240 ALA A O 1
ATOM 1917 N N . ASP A 1 241 ? 3.213 -1.243 -33.946 1.00 94.94 241 ASP A N 1
ATOM 1918 C CA . ASP A 1 241 ? 1.957 -1.943 -34.229 1.00 94.94 241 ASP A CA 1
ATOM 1919 C C . ASP A 1 241 ? 1.546 -2.934 -33.120 1.00 94.94 241 ASP A C 1
ATOM 1921 O O . ASP A 1 241 ? 0.666 -3.775 -33.316 1.00 94.94 241 ASP A O 1
ATOM 1925 N N . LEU A 1 242 ? 2.158 -2.836 -31.931 1.00 95.00 242 LEU A N 1
ATOM 1926 C CA . LEU A 1 242 ? 1.876 -3.714 -30.795 1.00 95.00 242 LEU A CA 1
ATOM 1927 C C . LEU A 1 242 ? 0.378 -3.722 -30.440 1.00 95.00 242 LEU A C 1
ATOM 1929 O O . LEU A 1 242 ? -0.180 -2.738 -29.947 1.00 95.00 242 LEU A O 1
ATOM 1933 N N . THR A 1 243 ? -0.263 -4.877 -30.611 1.00 92.81 243 THR A N 1
ATOM 1934 C CA . THR A 1 243 ? -1.699 -5.018 -30.349 1.00 92.81 243 THR A CA 1
ATOM 1935 C C . THR A 1 243 ? -2.026 -4.983 -28.846 1.00 92.81 243 THR A C 1
ATOM 1937 O O . THR A 1 243 ? -1.178 -5.323 -28.010 1.00 92.81 243 THR A O 1
ATOM 1940 N N . PRO A 1 244 ? -3.272 -4.644 -28.453 1.00 88.00 244 PRO A N 1
ATOM 1941 C CA . PRO A 1 244 ? -3.698 -4.688 -27.052 1.00 88.00 244 PRO A CA 1
ATOM 1942 C C . PRO A 1 244 ? -3.586 -6.071 -26.391 1.00 88.00 244 PRO A C 1
ATOM 1944 O O . PRO A 1 244 ? -3.427 -6.137 -25.173 1.00 88.00 244 PRO A O 1
ATOM 1947 N N . ALA A 1 245 ? -3.664 -7.152 -27.175 1.00 88.56 245 ALA A N 1
ATOM 1948 C CA . ALA A 1 245 ? -3.608 -8.529 -26.686 1.00 88.56 245 ALA A CA 1
ATOM 1949 C C . ALA A 1 245 ? -2.174 -9.061 -26.527 1.00 88.56 245 ALA A C 1
ATOM 1951 O O . ALA A 1 245 ? -1.960 -10.016 -25.781 1.00 88.56 245 ALA A O 1
ATOM 1952 N N . THR A 1 246 ? -1.191 -8.456 -27.202 1.00 93.50 246 THR A N 1
ATOM 1953 C CA . THR A 1 246 ? 0.201 -8.918 -27.161 1.00 93.50 246 THR A CA 1
ATOM 1954 C C . THR A 1 246 ? 0.781 -8.726 -25.756 1.00 93.50 246 THR A C 1
ATOM 1956 O O . THR A 1 246 ? 0.804 -7.590 -25.278 1.00 93.50 246 THR A O 1
ATOM 1959 N N . PRO A 1 247 ? 1.277 -9.775 -25.074 1.00 94.38 247 PRO A N 1
ATOM 1960 C CA . PRO A 1 247 ? 1.924 -9.631 -23.772 1.00 94.38 247 PRO A CA 1
ATOM 1961 C C . PRO A 1 247 ? 3.126 -8.680 -23.824 1.00 94.38 247 PRO A C 1
ATOM 1963 O O . PRO A 1 247 ? 3.822 -8.600 -24.831 1.00 94.38 247 PRO A O 1
ATOM 1966 N N . VAL A 1 248 ? 3.378 -7.967 -22.727 1.00 95.50 248 VAL A N 1
ATOM 1967 C CA . VAL A 1 248 ? 4.577 -7.135 -22.550 1.00 95.50 248 VAL A CA 1
ATOM 1968 C C . VAL A 1 248 ? 5.227 -7.548 -21.247 1.00 95.50 248 VAL A C 1
ATOM 1970 O O . VAL A 1 248 ? 4.567 -7.532 -20.210 1.00 95.50 248 VAL A O 1
ATOM 1973 N N . ASP A 1 249 ? 6.509 -7.898 -21.310 1.00 96.12 249 ASP A N 1
ATOM 1974 C CA . ASP A 1 249 ? 7.342 -8.065 -20.127 1.00 96.12 249 ASP A CA 1
ATOM 1975 C C . ASP A 1 249 ? 7.991 -6.712 -19.793 1.00 96.12 249 ASP A C 1
ATOM 1977 O O . ASP A 1 249 ? 8.932 -6.291 -20.477 1.00 96.12 249 ASP A O 1
ATOM 1981 N N . PRO A 1 250 ? 7.497 -5.995 -18.770 1.00 96.38 250 PRO A N 1
ATOM 1982 C CA . PRO A 1 250 ? 8.021 -4.678 -18.452 1.00 96.38 250 PRO A CA 1
ATOM 1983 C C . PRO A 1 250 ? 9.418 -4.740 -17.822 1.00 96.38 250 PRO A C 1
ATOM 1985 O O . PRO A 1 250 ? 10.154 -3.765 -17.901 1.00 96.38 250 PRO A O 1
ATOM 1988 N N . TYR A 1 251 ? 9.824 -5.872 -17.239 1.00 96.31 251 TYR A N 1
ATOM 1989 C CA . TYR A 1 251 ? 11.169 -6.018 -16.684 1.00 96.31 251 TYR A CA 1
ATOM 1990 C C . TYR A 1 251 ? 12.205 -6.169 -17.795 1.00 96.31 251 TYR A C 1
ATOM 1992 O O . TYR A 1 251 ? 13.225 -5.482 -17.775 1.00 96.31 251 TYR A O 1
ATOM 2000 N N . ALA A 1 252 ? 11.920 -7.020 -18.784 1.00 97.00 252 ALA A N 1
ATOM 2001 C CA . ALA A 1 252 ? 12.777 -7.162 -19.959 1.00 97.00 252 ALA A CA 1
ATOM 2002 C C . ALA A 1 252 ? 12.838 -5.856 -20.769 1.00 97.00 252 ALA A C 1
ATOM 2004 O O . ALA A 1 252 ? 13.915 -5.434 -21.186 1.00 97.00 252 ALA A O 1
ATOM 2005 N N . THR A 1 253 ? 11.694 -5.181 -20.928 1.00 97.56 253 THR A N 1
ATOM 2006 C CA . THR A 1 253 ? 11.612 -3.898 -21.644 1.00 97.56 253 THR A CA 1
ATOM 2007 C C . THR A 1 253 ? 12.411 -2.802 -20.929 1.00 97.56 253 THR A C 1
ATOM 2009 O O . THR A 1 253 ? 13.196 -2.104 -21.566 1.00 97.56 253 THR A O 1
ATOM 2012 N N . ASP A 1 254 ? 12.288 -2.684 -19.601 1.00 97.19 254 ASP A N 1
ATOM 2013 C CA . ASP A 1 254 ? 13.076 -1.725 -18.816 1.00 97.19 254 ASP A CA 1
ATOM 2014 C C . ASP A 1 254 ? 14.578 -2.022 -18.884 1.00 97.19 254 ASP A C 1
ATOM 2016 O O . ASP A 1 254 ? 15.387 -1.100 -18.962 1.00 97.19 254 ASP A O 1
ATOM 2020 N N . GLN A 1 255 ? 14.975 -3.298 -18.853 1.00 96.69 255 GLN A N 1
ATOM 2021 C CA . GLN A 1 255 ? 16.381 -3.669 -18.988 1.00 96.69 255 GLN A CA 1
ATOM 2022 C C . GLN A 1 255 ? 16.930 -3.259 -20.361 1.00 96.69 255 GLN A C 1
ATOM 2024 O O . GLN A 1 255 ? 17.989 -2.636 -20.420 1.00 96.69 255 GLN A O 1
ATOM 2029 N N . ALA A 1 256 ? 16.191 -3.540 -21.438 1.00 96.88 256 ALA A N 1
ATOM 2030 C CA . ALA A 1 256 ? 16.565 -3.131 -22.788 1.00 96.88 256 ALA A CA 1
ATOM 2031 C C . ALA A 1 256 ? 16.679 -1.601 -22.909 1.00 96.88 256 ALA A C 1
ATOM 2033 O O . ALA A 1 256 ? 17.637 -1.108 -23.499 1.00 96.88 256 ALA A O 1
ATOM 2034 N N . TYR A 1 257 ? 15.767 -0.847 -22.278 1.00 96.69 257 TYR A N 1
ATOM 2035 C CA . TYR A 1 257 ? 15.865 0.614 -22.184 1.00 96.69 257 TYR A CA 1
ATOM 2036 C C . TYR A 1 257 ? 17.170 1.065 -21.528 1.00 96.69 257 TYR A C 1
ATOM 2038 O O . TYR A 1 257 ? 17.866 1.926 -22.053 1.00 96.69 257 TYR A O 1
ATOM 2046 N N . TRP A 1 258 ? 17.551 0.480 -20.393 1.00 94.44 258 TRP A N 1
ATOM 2047 C CA . TRP A 1 258 ? 18.796 0.870 -19.729 1.00 94.44 258 TRP A CA 1
ATOM 2048 C C . TRP A 1 258 ? 20.049 0.485 -20.515 1.00 94.44 258 TRP A C 1
ATOM 2050 O O . TRP A 1 258 ? 21.055 1.197 -20.457 1.00 94.44 258 TRP A O 1
ATOM 2060 N N . GLU A 1 259 ? 19.998 -0.606 -21.275 1.00 94.94 259 GLU A N 1
ATOM 2061 C CA . GLU A 1 259 ? 21.096 -1.032 -22.140 1.00 94.94 259 GLU A CA 1
ATOM 2062 C C . GLU A 1 259 ? 21.391 -0.020 -23.261 1.00 94.94 259 GLU A C 1
ATOM 2064 O O . GLU A 1 259 ? 22.551 0.095 -23.657 1.00 94.94 259 GLU A O 1
ATOM 2069 N N . THR A 1 260 ? 20.424 0.805 -23.691 1.00 93.75 260 THR A N 1
ATOM 2070 C CA . THR A 1 260 ? 20.668 1.851 -24.707 1.00 93.75 260 THR A CA 1
ATOM 2071 C C . THR A 1 260 ? 21.590 2.971 -24.221 1.00 93.75 260 THR A C 1
ATOM 2073 O O . THR A 1 260 ? 22.169 3.688 -25.032 1.00 93.75 260 THR A O 1
ATOM 2076 N N . PHE A 1 261 ? 21.748 3.139 -22.905 1.00 92.81 261 PHE A N 1
ATOM 2077 C CA . PHE A 1 261 ? 22.664 4.121 -22.311 1.00 92.81 261 PHE A CA 1
ATOM 2078 C C . PHE A 1 261 ? 24.059 3.548 -22.051 1.00 92.81 261 PHE A C 1
ATOM 2080 O O . PHE A 1 261 ? 24.950 4.260 -21.578 1.00 92.81 261 PHE A O 1
ATOM 2087 N N . ARG A 1 262 ? 24.272 2.253 -22.315 1.00 90.31 262 ARG A N 1
ATOM 2088 C CA . ARG A 1 262 ? 25.550 1.604 -22.049 1.00 90.31 262 ARG A CA 1
ATOM 2089 C C . ARG A 1 262 ? 26.586 2.064 -23.069 1.00 90.31 262 ARG A C 1
ATOM 2091 O O . ARG A 1 262 ? 26.561 1.670 -24.230 1.00 90.31 262 ARG A O 1
ATOM 2098 N N . TYR A 1 263 ? 27.551 2.851 -22.608 1.00 84.88 263 TYR A N 1
ATOM 2099 C CA . TYR A 1 263 ? 28.734 3.157 -23.399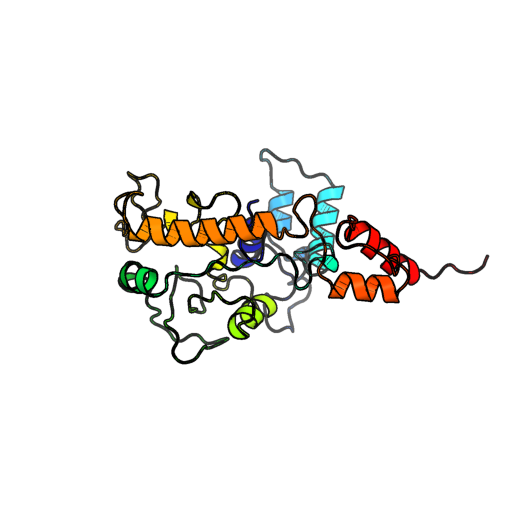 1.00 84.88 263 TYR A CA 1
ATOM 2100 C C . TYR A 1 263 ? 29.599 1.901 -23.557 1.00 84.88 263 TYR A C 1
ATOM 2102 O O . TYR A 1 263 ? 30.049 1.314 -22.568 1.00 84.88 263 TYR A O 1
ATOM 2110 N N . LEU A 1 264 ? 29.841 1.498 -24.803 1.00 84.19 264 LEU A N 1
ATOM 2111 C CA . LEU A 1 264 ? 30.842 0.500 -25.158 1.00 84.19 264 LEU A CA 1
ATOM 2112 C C . LEU A 1 264 ? 32.006 1.243 -25.826 1.00 84.19 264 LEU A C 1
ATOM 2114 O O . LEU A 1 264 ? 31.820 1.757 -26.933 1.00 84.19 264 LEU A O 1
ATOM 211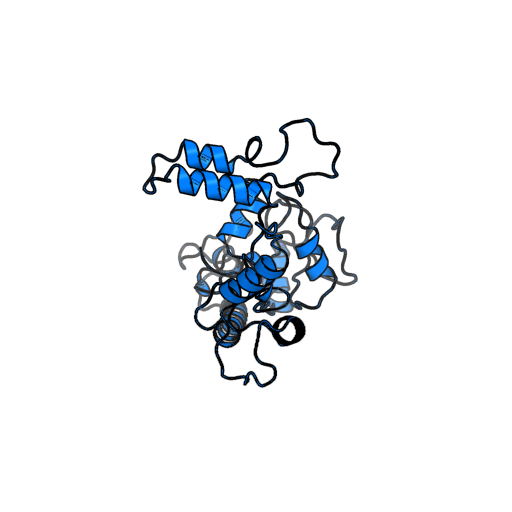8 N N . PRO A 1 265 ? 33.178 1.364 -25.174 1.00 80.75 265 PRO A N 1
ATOM 2119 C CA . PRO A 1 265 ? 34.335 1.961 -25.823 1.00 80.75 265 PRO A CA 1
ATOM 2120 C C . PRO A 1 265 ? 34.668 1.161 -27.084 1.00 80.75 265 PRO A C 1
ATOM 2122 O O . PRO A 1 265 ? 34.653 -0.071 -27.062 1.00 80.75 265 PRO A O 1
ATOM 2125 N N . LYS A 1 266 ? 34.951 1.867 -28.182 1.00 77.12 266 LYS A N 1
ATOM 2126 C CA . LYS A 1 266 ? 35.480 1.235 -29.393 1.00 77.12 266 LYS A CA 1
ATOM 2127 C C . LYS A 1 266 ? 36.819 0.581 -29.035 1.00 77.12 266 LYS A C 1
ATOM 2129 O O . LYS A 1 266 ? 37.647 1.236 -28.401 1.00 77.12 266 LYS A O 1
ATOM 2134 N N . GLN A 1 267 ? 36.960 -0.701 -29.374 1.00 64.38 267 GLN A N 1
ATOM 2135 C CA . GLN A 1 267 ? 38.238 -1.416 -29.316 1.00 64.38 267 GLN A CA 1
ATOM 2136 C C . GLN A 1 267 ? 39.179 -0.892 -30.396 1.00 64.38 267 GLN A C 1
ATOM 2138 O O . GLN A 1 267 ? 38.663 -0.506 -31.472 1.00 64.38 267 GLN A O 1
#

Radius of gyration: 21.21 Å; chains: 1; bounding box: 63×41×58 Å